Protein AF-A0A349GVT9-F1 (afdb_monomer)

Radius of gyration: 24.72 Å; Cα contacts (8 Å, |Δi|>4): 255; chains: 1; bounding box: 56×44×66 Å

Nearest PDB structures (foldseek):
  7m4z-assembly1_n  TM=7.103E-01  e=3.532E+00  Acinetobacter baumannii AB0057
  2n2t-assembly1_A  TM=3.430E-01  e=1.143E+00  synthetic construct

Structure (mmCIF, N/CA/C/O backbone):
data_AF-A0A349GVT9-F1
#
_entry.id   AF-A0A349GVT9-F1
#
loop_
_atom_site.group_PDB
_atom_site.id
_atom_site.type_symbol
_atom_site.label_atom_id
_atom_site.label_alt_id
_atom_site.label_comp_id
_atom_site.label_asym_id
_atom_site.label_entity_id
_atom_site.label_seq_id
_atom_site.pdbx_PDB_ins_code
_atom_site.Cartn_x
_atom_site.Cartn_y
_atom_site.Cartn_z
_atom_site.occupancy
_atom_site.B_iso_or_equiv
_atom_site.auth_seq_id
_atom_site.auth_comp_id
_atom_site.auth_asym_id
_atom_site.auth_atom_id
_atom_site.pdbx_PDB_model_num
ATOM 1 N N . ASN A 1 1 ? 2.615 8.503 -30.914 1.00 74.38 1 ASN A N 1
ATOM 2 C CA . ASN A 1 1 ? 3.270 7.694 -29.867 1.00 74.38 1 ASN A CA 1
ATOM 3 C C . ASN A 1 1 ? 4.252 6.772 -30.576 1.00 74.38 1 ASN A C 1
ATOM 5 O O . ASN A 1 1 ? 3.799 5.921 -31.331 1.00 74.38 1 ASN A O 1
ATOM 9 N N . TYR A 1 2 ? 5.558 7.010 -30.429 1.00 73.06 2 TYR A N 1
ATOM 10 C CA . TYR A 1 2 ? 6.595 6.269 -31.157 1.00 73.06 2 TYR A CA 1
ATOM 11 C C . TYR A 1 2 ? 6.657 4.795 -30.743 1.00 73.06 2 TYR A C 1
ATOM 13 O O . TYR A 1 2 ? 6.869 3.948 -31.604 1.00 73.06 2 TYR A O 1
ATOM 21 N N . GLN A 1 3 ? 6.344 4.474 -29.483 1.00 77.88 3 GLN A N 1
ATOM 22 C CA . GLN A 1 3 ? 6.301 3.092 -29.005 1.00 77.88 3 GLN A CA 1
ATOM 23 C C . GLN A 1 3 ? 5.247 2.259 -29.747 1.00 77.88 3 GLN A C 1
ATOM 25 O O . GLN A 1 3 ? 5.540 1.155 -30.175 1.00 77.88 3 GLN A O 1
ATOM 30 N N . TYR A 1 4 ? 4.063 2.817 -30.024 1.00 80.81 4 TYR A N 1
ATOM 31 C CA . TYR A 1 4 ? 3.039 2.113 -30.815 1.00 80.81 4 TYR A CA 1
ATOM 32 C C . TYR A 1 4 ? 3.497 1.821 -32.249 1.00 80.81 4 TYR A C 1
ATOM 34 O O . TYR A 1 4 ? 3.130 0.800 -32.820 1.00 80.81 4 TYR A O 1
ATOM 42 N N . ILE A 1 5 ? 4.280 2.719 -32.851 1.00 80.69 5 ILE A N 1
ATOM 43 C CA . ILE A 1 5 ? 4.820 2.503 -34.199 1.00 80.69 5 ILE A CA 1
ATOM 44 C C . ILE A 1 5 ? 5.874 1.392 -34.155 1.00 80.69 5 ILE A C 1
ATOM 46 O O . ILE A 1 5 ? 5.906 0.540 -35.041 1.00 80.69 5 ILE A O 1
ATOM 50 N N . VAL A 1 6 ? 6.704 1.371 -33.110 1.00 83.44 6 VAL A N 1
ATOM 51 C CA . VAL A 1 6 ? 7.676 0.297 -32.888 1.00 83.44 6 VAL A CA 1
ATOM 52 C C . VAL A 1 6 ? 6.966 -1.044 -32.706 1.00 83.44 6 VAL A C 1
ATOM 54 O O . VAL A 1 6 ? 7.189 -1.941 -33.515 1.00 83.44 6 VAL A O 1
ATOM 57 N N . ASP A 1 7 ? 6.046 -1.140 -31.747 1.00 82.25 7 ASP A N 1
ATOM 58 C CA . ASP A 1 7 ? 5.408 -2.398 -31.344 1.00 82.25 7 ASP A CA 1
ATOM 59 C C . ASP A 1 7 ? 4.510 -2.998 -32.441 1.00 82.25 7 ASP A C 1
ATOM 61 O O . ASP A 1 7 ? 4.499 -4.208 -32.653 1.00 82.25 7 ASP A O 1
ATOM 65 N N . TYR A 1 8 ? 3.737 -2.170 -33.156 1.00 84.06 8 TYR A N 1
ATOM 66 C CA . TYR A 1 8 ? 2.707 -2.666 -34.084 1.00 84.06 8 TYR A CA 1
ATOM 67 C C . TYR A 1 8 ? 3.093 -2.599 -35.561 1.00 84.06 8 TYR A C 1
ATOM 69 O O . TYR A 1 8 ? 2.381 -3.162 -36.394 1.00 84.06 8 TYR A O 1
ATOM 77 N N . LEU A 1 9 ? 4.185 -1.915 -35.913 1.00 82.81 9 LEU A N 1
ATOM 78 C CA . LEU A 1 9 ? 4.578 -1.735 -37.312 1.00 82.81 9 LEU A CA 1
ATOM 79 C C . LEU A 1 9 ? 6.031 -2.131 -37.566 1.00 82.81 9 LEU A C 1
ATOM 81 O O . LEU A 1 9 ? 6.280 -2.941 -38.456 1.00 82.81 9 LEU A O 1
ATOM 85 N N . ILE A 1 10 ? 6.985 -1.611 -36.792 1.00 84.19 10 ILE A N 1
ATOM 86 C CA . ILE A 1 10 ? 8.413 -1.831 -37.068 1.00 84.19 10 ILE A CA 1
ATOM 87 C C . ILE A 1 10 ? 8.875 -3.216 -36.597 1.00 84.19 10 ILE A C 1
ATOM 89 O O . ILE A 1 10 ? 9.522 -3.923 -37.369 1.00 84.19 10 ILE A O 1
ATOM 93 N N . GLU A 1 11 ? 8.523 -3.638 -35.380 1.00 84.12 11 GLU A N 1
ATOM 94 C CA . GLU A 1 11 ? 8.876 -4.966 -34.852 1.00 84.12 11 GLU A CA 1
ATOM 95 C C . GLU A 1 11 ? 8.245 -6.107 -35.677 1.00 84.12 11 GLU A C 1
ATOM 97 O O . GLU A 1 11 ? 8.983 -7.004 -36.103 1.00 84.12 11 GLU A O 1
ATOM 102 N N . PRO A 1 12 ? 6.944 -6.061 -36.040 1.00 86.19 12 PRO A N 1
ATOM 103 C CA . PRO A 1 12 ? 6.354 -7.060 -36.930 1.00 86.19 12 PRO A CA 1
ATOM 104 C C . PRO A 1 12 ? 6.990 -7.065 -38.324 1.00 86.19 12 PRO A C 1
ATOM 106 O O . PRO A 1 12 ? 7.230 -8.132 -38.891 1.00 86.19 12 PRO A O 1
ATOM 109 N N . ALA A 1 13 ? 7.316 -5.891 -38.881 1.00 83.75 13 ALA A N 1
ATOM 110 C CA . ALA A 1 13 ? 8.000 -5.807 -40.169 1.00 83.75 13 ALA A CA 1
ATOM 111 C C . ALA A 1 13 ? 9.401 -6.436 -40.109 1.00 83.75 13 ALA A C 1
ATOM 113 O O . ALA A 1 13 ? 9.779 -7.175 -41.016 1.00 83.75 13 ALA A O 1
ATOM 114 N N . LEU A 1 14 ? 10.156 -6.210 -39.031 1.00 83.56 14 LEU A N 1
ATOM 115 C CA . LEU A 1 14 ? 11.456 -6.847 -38.818 1.00 83.56 14 LEU A CA 1
ATOM 116 C C . LEU A 1 14 ? 11.346 -8.365 -38.653 1.00 83.56 14 LEU A C 1
ATOM 118 O O . LEU A 1 14 ? 12.230 -9.080 -39.120 1.00 83.56 14 LEU A O 1
ATOM 122 N N . ALA A 1 15 ? 10.286 -8.882 -38.033 1.00 83.50 15 ALA A N 1
ATOM 123 C CA . ALA A 1 15 ? 10.079 -10.326 -37.906 1.00 83.50 15 ALA A CA 1
ATOM 124 C C . ALA A 1 15 ? 9.818 -11.009 -39.264 1.00 83.50 15 ALA A C 1
ATOM 126 O O . ALA A 1 15 ? 10.239 -12.144 -39.476 1.00 83.50 15 ALA A O 1
ATOM 127 N N . LEU A 1 16 ? 9.162 -10.307 -40.194 1.00 85.81 16 LEU A N 1
ATOM 128 C CA . LEU A 1 16 ? 8.801 -10.824 -41.520 1.00 85.81 16 LEU A CA 1
ATOM 129 C C . LEU A 1 16 ? 9.911 -10.661 -42.573 1.00 85.81 16 LEU A C 1
ATOM 131 O O . LEU A 1 16 ? 9.881 -11.329 -43.608 1.00 85.81 16 LEU A O 1
ATOM 135 N N . LEU A 1 17 ? 10.875 -9.764 -42.348 1.00 82.75 17 LEU A N 1
ATOM 136 C CA . LEU A 1 17 ? 11.922 -9.452 -43.321 1.00 82.75 17 LEU A CA 1
ATOM 137 C C . LEU A 1 17 ? 13.137 -10.394 -43.199 1.00 82.75 17 LEU A C 1
ATOM 139 O O . LEU A 1 17 ? 13.747 -10.470 -42.124 1.00 82.75 17 LEU A O 1
ATOM 143 N N . PRO A 1 18 ? 13.570 -11.039 -44.304 1.00 77.44 18 PRO A N 1
ATOM 144 C CA . PRO A 1 18 ? 14.833 -11.769 -44.333 1.00 77.44 18 PRO A CA 1
ATOM 145 C C . PRO A 1 18 ? 16.025 -10.809 -44.204 1.00 77.44 18 PRO A C 1
ATOM 147 O O . PRO A 1 18 ? 15.908 -9.602 -44.435 1.00 77.44 18 PRO A O 1
ATOM 150 N N . SER A 1 19 ? 17.188 -11.349 -43.840 1.00 76.19 19 SER A N 1
ATOM 151 C CA . SER A 1 19 ? 18.435 -10.589 -43.701 1.00 76.19 19 SER A CA 1
ATOM 152 C C . SER A 1 19 ? 18.790 -9.850 -44.999 1.00 76.19 19 SER A C 1
ATOM 154 O O . SER A 1 19 ? 18.877 -10.466 -46.061 1.00 76.19 19 SER A O 1
ATOM 156 N N . GLY A 1 20 ? 18.994 -8.533 -44.918 1.00 81.44 20 GLY A N 1
ATOM 157 C CA . GLY A 1 20 ? 19.362 -7.677 -46.048 1.00 81.44 20 GLY A CA 1
ATOM 158 C C . GLY A 1 20 ? 19.132 -6.190 -45.761 1.00 81.44 20 GLY A C 1
ATOM 159 O O . GLY A 1 20 ? 18.561 -5.836 -44.730 1.00 81.44 20 GLY A O 1
ATOM 160 N N . ASN A 1 21 ? 19.483 -5.320 -46.717 1.00 82.12 21 ASN A N 1
ATOM 161 C CA . ASN A 1 21 ? 19.528 -3.857 -46.533 1.00 82.12 21 ASN A CA 1
ATOM 162 C C . ASN A 1 21 ? 18.271 -3.224 -45.904 1.00 82.12 21 ASN A C 1
ATOM 164 O O . ASN A 1 21 ? 18.369 -2.232 -45.191 1.00 82.12 21 ASN A O 1
ATOM 168 N N . ARG A 1 22 ? 17.073 -3.763 -46.174 1.00 81.19 22 ARG A N 1
ATOM 169 C CA . ARG A 1 22 ? 15.810 -3.231 -45.619 1.00 81.19 22 ARG A CA 1
ATOM 170 C C . ARG A 1 22 ? 15.672 -3.518 -44.122 1.00 81.19 22 ARG A C 1
ATOM 172 O O . ARG A 1 22 ? 15.142 -2.691 -43.389 1.00 81.19 22 ARG A O 1
ATOM 179 N N . ARG A 1 23 ? 16.149 -4.686 -43.683 1.00 82.06 23 ARG A N 1
ATOM 180 C CA . ARG A 1 23 ? 16.181 -5.086 -42.274 1.00 82.06 23 ARG A CA 1
ATOM 181 C C . ARG A 1 23 ? 17.205 -4.252 -41.510 1.00 82.06 23 ARG A C 1
ATOM 183 O O . ARG A 1 23 ? 16.907 -3.797 -40.409 1.00 82.06 23 ARG A O 1
ATOM 190 N N . ASP A 1 24 ? 18.363 -4.014 -42.120 1.00 83.12 24 ASP A N 1
ATOM 191 C CA . ASP A 1 24 ? 19.433 -3.204 -41.533 1.00 83.12 24 ASP A CA 1
ATOM 192 C C . ASP A 1 24 ? 18.976 -1.752 -41.356 1.00 83.12 24 ASP A C 1
ATOM 194 O O . ASP A 1 24 ? 19.068 -1.212 -40.259 1.00 83.12 24 ASP A O 1
ATOM 198 N N . PHE A 1 25 ? 18.339 -1.169 -42.378 1.00 84.62 25 PHE A N 1
ATOM 199 C CA . PHE A 1 25 ? 17.775 0.181 -42.302 1.00 84.62 25 PHE A CA 1
ATOM 200 C C . PHE A 1 25 ? 16.747 0.342 -41.172 1.00 84.62 25 PHE A C 1
ATOM 202 O O . PHE A 1 25 ? 16.804 1.304 -40.410 1.00 84.62 25 PHE A O 1
ATOM 209 N N . LEU A 1 26 ? 15.808 -0.601 -41.037 1.00 81.62 26 LEU A N 1
ATOM 210 C CA . LEU A 1 26 ? 14.810 -0.560 -39.961 1.00 81.62 26 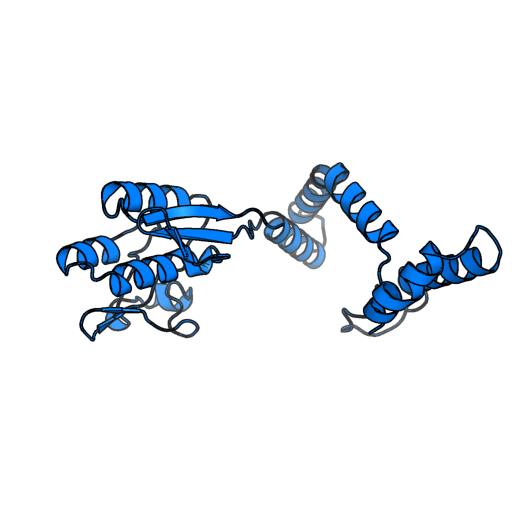LEU A CA 1
ATOM 211 C C . LEU A 1 26 ? 15.442 -0.766 -38.579 1.00 81.62 26 LEU A C 1
ATOM 213 O O . LEU A 1 26 ? 15.000 -0.157 -37.608 1.00 81.62 26 LEU A O 1
ATOM 217 N N . SER A 1 27 ? 16.487 -1.588 -38.492 1.00 79.44 27 SER A N 1
ATOM 218 C CA . SER A 1 27 ? 17.219 -1.828 -37.244 1.00 79.44 27 SER A CA 1
ATOM 219 C C . SER A 1 27 ? 18.021 -0.595 -36.814 1.00 79.44 27 SER A C 1
ATOM 221 O O . SER A 1 27 ? 18.015 -0.237 -35.639 1.00 79.44 27 SER A O 1
ATOM 223 N N . ASP A 1 28 ? 18.661 0.096 -37.757 1.00 79.56 28 ASP A N 1
ATOM 224 C CA . ASP A 1 28 ? 19.374 1.350 -37.496 1.00 79.56 28 ASP A CA 1
ATOM 225 C C . ASP A 1 28 ? 18.412 2.495 -37.160 1.00 79.56 28 ASP A C 1
ATOM 227 O O . ASP A 1 28 ? 18.704 3.314 -36.289 1.00 79.56 28 ASP A O 1
ATOM 231 N N . TYR A 1 29 ? 17.224 2.513 -37.771 1.00 80.12 29 TYR A N 1
ATOM 232 C CA . TYR A 1 29 ? 16.162 3.440 -37.392 1.00 80.12 29 TYR A CA 1
ATOM 233 C C . TYR A 1 29 ? 15.677 3.206 -35.952 1.00 80.12 29 TYR A C 1
ATOM 235 O O . TYR A 1 29 ? 15.531 4.169 -35.201 1.00 80.12 29 TYR A O 1
ATOM 243 N N . LEU A 1 30 ? 15.490 1.949 -35.525 1.00 78.56 3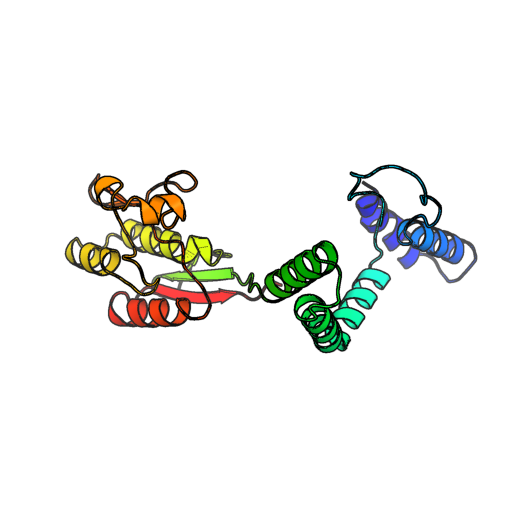0 LEU A N 1
ATOM 244 C CA . LEU A 1 30 ? 15.161 1.6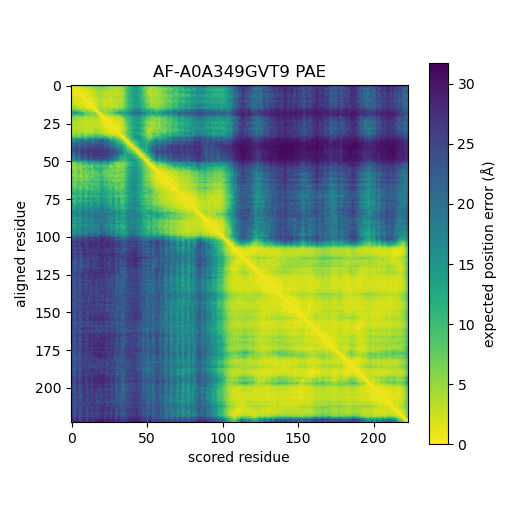35 -34.127 1.00 78.56 30 LEU A CA 1
ATOM 245 C C . LEU A 1 30 ? 16.255 2.094 -33.159 1.00 78.56 30 LEU A C 1
ATOM 247 O O . LEU A 1 30 ? 15.941 2.713 -32.146 1.00 78.56 30 LEU A O 1
ATOM 251 N N . ARG A 1 31 ? 17.530 1.868 -33.498 1.00 74.38 31 ARG A N 1
ATOM 252 C CA . ARG A 1 31 ? 18.663 2.362 -32.698 1.00 74.38 31 ARG A CA 1
ATOM 253 C C . ARG A 1 31 ? 18.664 3.884 -32.581 1.00 74.38 31 ARG A C 1
ATOM 255 O O . ARG A 1 31 ? 18.951 4.424 -31.522 1.00 74.38 31 ARG A O 1
ATOM 262 N N . ALA A 1 32 ? 18.325 4.597 -33.651 1.00 75.94 32 ALA A N 1
ATOM 263 C CA . ALA A 1 32 ? 18.237 6.055 -33.615 1.00 75.94 32 ALA A CA 1
ATOM 264 C C . ALA A 1 32 ? 17.090 6.568 -32.721 1.00 75.94 32 ALA A C 1
ATOM 266 O O . ALA A 1 32 ? 17.165 7.691 -32.231 1.00 75.94 32 ALA A O 1
ATOM 267 N N . LEU A 1 33 ? 16.042 5.764 -32.498 1.00 71.31 33 LEU A N 1
ATOM 268 C CA . LEU A 1 33 ? 14.944 6.086 -31.579 1.00 71.31 33 LEU A CA 1
ATOM 269 C C . LEU A 1 33 ? 15.267 5.757 -30.113 1.00 71.31 33 LEU A C 1
ATOM 271 O O . LEU A 1 33 ? 14.697 6.385 -29.214 1.00 71.31 33 LEU A O 1
ATOM 275 N N . SER A 1 34 ? 16.144 4.778 -29.878 1.00 65.06 34 SER A N 1
ATOM 276 C CA . SER A 1 34 ? 16.524 4.316 -28.541 1.00 65.06 34 SER A CA 1
ATOM 277 C C . SER A 1 34 ? 17.728 5.056 -27.955 1.00 65.06 34 SER A C 1
ATOM 279 O O . SER A 1 34 ? 17.859 5.157 -26.734 1.00 65.06 34 SER A O 1
ATOM 281 N N . VAL A 1 35 ? 18.599 5.598 -28.809 1.00 62.94 35 VAL A N 1
ATOM 282 C CA . VAL A 1 35 ? 19.745 6.408 -28.394 1.00 62.94 35 VAL A CA 1
ATOM 283 C C . VAL A 1 35 ? 19.262 7.814 -28.012 1.00 62.94 35 VAL A C 1
ATOM 285 O O . VAL A 1 35 ? 18.608 8.473 -28.824 1.00 62.94 35 VAL A O 1
ATOM 288 N N . PRO A 1 36 ? 19.608 8.321 -26.812 1.00 55.69 36 PRO A N 1
ATOM 289 C CA . PRO A 1 36 ? 19.375 9.718 -26.471 1.00 55.69 36 PRO A CA 1
ATOM 290 C C . PRO A 1 36 ? 20.033 10.595 -27.523 1.00 55.69 36 PRO A C 1
ATOM 292 O O . PRO A 1 36 ? 21.190 10.352 -27.870 1.00 55.69 36 PRO A O 1
ATOM 295 N N . SER A 1 37 ? 19.350 11.623 -28.033 1.00 49.66 37 SER A N 1
ATOM 296 C CA . SER A 1 37 ? 20.005 12.567 -28.933 1.00 49.66 37 SER A CA 1
ATOM 297 C C . SER A 1 37 ? 21.162 13.225 -28.179 1.00 49.66 37 SER A C 1
ATOM 299 O O . SER A 1 37 ? 20.971 14.180 -27.429 1.00 49.66 37 SER A O 1
ATOM 301 N N . VAL A 1 38 ? 22.385 12.735 -28.395 1.00 42.69 38 VAL A N 1
ATOM 302 C CA . VAL A 1 38 ? 23.631 13.272 -27.817 1.00 42.69 38 VAL A CA 1
ATOM 303 C C . VAL A 1 38 ? 23.845 14.745 -28.234 1.00 42.69 38 VAL A C 1
ATOM 305 O O . VAL A 1 38 ? 24.715 15.434 -27.718 1.00 42.69 38 VAL A O 1
ATOM 308 N N . ILE A 1 39 ? 23.007 15.251 -29.145 1.00 41.84 39 ILE A N 1
ATOM 309 C CA . ILE A 1 39 ? 23.035 16.585 -29.745 1.00 41.84 39 ILE A CA 1
ATOM 310 C C . ILE A 1 39 ? 22.322 17.651 -28.882 1.00 41.84 39 ILE A C 1
ATOM 312 O O . ILE A 1 39 ? 22.527 18.837 -29.109 1.00 41.84 39 ILE A O 1
ATOM 316 N N . ALA A 1 40 ? 21.561 17.294 -27.841 1.00 40.62 40 ALA A N 1
ATOM 317 C CA . ALA A 1 40 ? 20.914 18.285 -26.966 1.00 40.62 40 ALA A CA 1
ATOM 318 C C . ALA A 1 40 ? 21.785 18.694 -25.757 1.00 40.62 40 ALA A C 1
ATOM 320 O O . ALA A 1 40 ? 21.300 18.822 -24.635 1.00 40.62 40 ALA A O 1
ATOM 321 N N . GLN A 1 41 ? 23.086 18.916 -25.962 1.00 41.94 41 GLN A N 1
ATOM 322 C CA . GLN A 1 41 ? 23.890 19.693 -25.015 1.00 41.94 41 GLN A CA 1
ATOM 323 C C . GLN A 1 41 ? 23.701 21.188 -25.294 1.00 41.94 41 GLN A C 1
ATOM 325 O O . GLN A 1 41 ? 24.571 21.808 -25.888 1.00 41.94 41 GLN A O 1
ATOM 330 N N . SER A 1 42 ? 22.577 21.769 -24.873 1.00 41.97 42 SER A N 1
ATOM 331 C CA . SER A 1 42 ? 22.508 23.194 -24.509 1.00 41.97 42 SER A CA 1
ATOM 332 C C . SER A 1 42 ? 21.090 23.570 -24.087 1.00 41.97 42 SER A C 1
ATOM 334 O O . SER A 1 42 ? 20.169 23.565 -24.897 1.00 41.97 42 SER A O 1
ATOM 336 N N . GLU A 1 43 ? 20.966 23.974 -22.825 1.00 40.91 43 GLU A N 1
ATOM 337 C CA . GLU A 1 43 ? 19.983 24.962 -22.376 1.00 40.91 43 GLU A CA 1
ATOM 338 C C . GLU A 1 43 ? 18.501 24.569 -22.461 1.00 40.91 43 GLU A C 1
ATOM 340 O O . GLU A 1 43 ? 17.737 25.117 -23.250 1.00 40.91 43 GLU A O 1
ATOM 345 N N . LYS A 1 44 ? 18.062 23.701 -21.542 1.00 38.16 44 LYS A N 1
ATOM 346 C CA . LYS A 1 44 ? 16.837 23.924 -20.749 1.00 38.16 44 LYS A CA 1
ATOM 347 C C . LYS A 1 44 ? 16.742 22.901 -19.618 1.00 38.16 44 LYS A C 1
ATOM 349 O O . LYS A 1 44 ? 16.580 21.706 -19.846 1.00 38.16 44 LYS A O 1
ATOM 354 N N . LYS A 1 45 ? 16.839 23.395 -18.378 1.00 42.97 45 LYS A N 1
ATOM 355 C CA . LYS A 1 45 ? 16.263 22.719 -17.208 1.00 42.97 45 LYS A CA 1
ATOM 356 C C . LYS A 1 45 ? 14.766 22.546 -17.497 1.00 42.97 45 LYS A C 1
ATOM 358 O O . LYS A 1 45 ? 14.151 23.492 -17.972 1.00 42.97 45 LYS A O 1
ATOM 363 N N . ASP A 1 46 ? 14.225 21.366 -17.219 1.00 42.47 46 ASP A N 1
ATOM 364 C CA . ASP A 1 46 ? 12.805 20.988 -17.353 1.00 42.47 46 ASP A CA 1
ATOM 365 C C . ASP A 1 46 ? 12.349 20.356 -18.675 1.00 42.47 46 ASP A C 1
ATOM 367 O O . ASP A 1 46 ? 11.312 20.727 -19.207 1.00 42.47 46 ASP A O 1
ATOM 371 N N . ASN A 1 47 ? 13.021 19.298 -19.138 1.00 41.66 47 ASN A N 1
ATOM 372 C CA . ASN A 1 47 ? 12.362 18.282 -19.967 1.00 41.66 47 ASN A CA 1
ATOM 373 C C . ASN A 1 47 ? 12.857 16.873 -19.606 1.00 41.66 47 ASN A C 1
ATOM 375 O O . ASN A 1 47 ? 13.829 16.361 -20.149 1.00 41.66 47 ASN A O 1
ATOM 379 N N . LYS A 1 48 ? 12.129 16.188 -18.716 1.00 44.81 48 LYS A N 1
ATOM 380 C CA . LYS A 1 48 ? 12.293 14.746 -18.423 1.00 44.81 48 LYS A CA 1
ATOM 381 C C . LYS A 1 48 ? 11.911 13.824 -19.605 1.00 44.81 48 LYS A C 1
ATOM 383 O O . LYS A 1 48 ? 11.768 12.622 -19.407 1.00 44.81 48 LYS A O 1
ATOM 388 N N . GLY A 1 49 ? 11.698 14.377 -20.800 1.00 45.22 49 GLY A N 1
ATOM 389 C CA . GLY A 1 49 ? 11.154 13.676 -21.966 1.00 45.22 49 GLY A CA 1
ATOM 390 C C . GLY A 1 49 ? 12.132 13.432 -23.116 1.00 45.22 49 GLY A C 1
ATOM 391 O O . GLY A 1 49 ? 11.790 12.665 -24.005 1.00 45.22 49 GLY A O 1
ATOM 392 N N . ASP A 1 50 ? 13.332 14.019 -23.106 1.00 48.50 50 ASP A N 1
ATOM 393 C CA . ASP A 1 50 ? 14.191 14.051 -24.309 1.00 48.50 50 ASP A CA 1
ATOM 394 C C . ASP A 1 50 ? 15.199 12.889 -24.417 1.00 48.50 50 ASP A C 1
ATOM 396 O O . ASP A 1 50 ? 16.099 12.918 -25.253 1.00 48.50 50 ASP A O 1
ATOM 400 N N . VAL A 1 51 ? 15.089 11.854 -23.577 1.00 57.59 51 VAL A N 1
ATOM 401 C CA . VAL A 1 51 ? 16.182 10.876 -23.429 1.00 57.59 51 VAL A CA 1
ATOM 402 C C . VAL A 1 51 ? 15.963 9.579 -24.216 1.00 57.59 51 VAL A C 1
ATOM 404 O O . VAL A 1 51 ? 16.949 9.003 -24.651 1.00 57.59 51 VAL A O 1
ATOM 407 N N . ILE A 1 52 ? 14.733 9.115 -24.469 1.00 59.34 52 ILE A N 1
ATOM 408 C CA . ILE A 1 52 ? 14.473 7.898 -25.272 1.00 59.34 52 ILE A CA 1
ATOM 409 C C . ILE A 1 52 ? 13.089 8.005 -25.932 1.00 59.34 52 ILE A C 1
ATOM 411 O O . ILE A 1 52 ? 12.094 8.186 -25.231 1.00 59.34 52 ILE A O 1
ATOM 415 N N . MET A 1 53 ? 13.005 7.872 -27.262 1.00 65.12 53 MET A N 1
ATOM 416 C CA . MET A 1 53 ? 11.750 8.060 -28.014 1.00 65.12 53 MET A CA 1
ATOM 417 C C . MET A 1 53 ? 10.920 6.773 -28.110 1.00 65.12 53 MET A C 1
ATOM 419 O O . MET A 1 53 ? 9.689 6.824 -28.050 1.00 65.12 53 MET A O 1
ATOM 423 N N . ALA A 1 54 ? 11.583 5.625 -28.248 1.00 66.31 54 ALA A N 1
ATOM 424 C CA . ALA A 1 54 ? 10.991 4.292 -28.156 1.00 66.31 54 ALA A CA 1
ATOM 425 C C . ALA A 1 54 ? 12.082 3.257 -27.842 1.00 66.31 54 ALA A C 1
ATOM 427 O O . ALA A 1 54 ? 13.238 3.455 -28.210 1.00 66.31 54 ALA A O 1
ATOM 428 N N . VAL A 1 55 ? 11.718 2.155 -27.183 1.00 70.94 55 VAL A N 1
ATOM 429 C CA . VAL A 1 55 ? 12.643 1.055 -26.854 1.00 70.94 55 VAL A CA 1
ATOM 430 C C . VAL A 1 55 ? 12.165 -0.213 -27.542 1.00 70.94 55 VAL A C 1
ATOM 432 O O . VAL A 1 55 ? 10.997 -0.583 -27.398 1.00 70.94 55 VAL A O 1
ATOM 435 N N . SER A 1 56 ? 13.061 -0.891 -28.256 1.00 74.44 56 SER A N 1
ATOM 436 C CA . SER A 1 56 ? 12.762 -2.175 -28.904 1.00 74.44 56 SER A CA 1
ATOM 437 C C . SER A 1 56 ? 12.714 -3.343 -27.911 1.00 74.44 56 SER A C 1
ATOM 439 O O . SER A 1 56 ? 13.304 -3.286 -26.832 1.00 74.44 56 SER A O 1
ATOM 441 N N . GLU A 1 57 ? 12.067 -4.450 -28.274 1.00 73.31 57 GLU A N 1
ATOM 442 C CA . GLU A 1 57 ? 12.015 -5.680 -27.472 1.00 73.31 57 GLU A CA 1
ATOM 443 C C . GLU A 1 57 ? 13.407 -6.212 -27.120 1.00 73.31 57 GLU A C 1
ATOM 445 O O . GLU A 1 57 ? 13.672 -6.597 -25.978 1.00 73.31 57 GLU A O 1
ATOM 450 N N . HIS A 1 58 ? 14.326 -6.175 -28.084 1.00 71.00 58 HIS A N 1
ATOM 451 C CA . HIS A 1 58 ? 15.706 -6.591 -27.874 1.00 71.00 58 HIS A CA 1
ATOM 452 C C . HIS A 1 58 ? 16.405 -5.738 -26.807 1.00 71.00 58 HIS A C 1
ATOM 454 O O . HIS A 1 58 ? 17.057 -6.276 -25.912 1.00 71.00 58 HIS A O 1
ATOM 460 N N . GLU A 1 59 ? 16.233 -4.417 -26.862 1.00 69.06 59 GLU A N 1
ATOM 461 C CA . GLU A 1 59 ? 16.812 -3.493 -25.885 1.00 69.06 59 GLU A CA 1
ATOM 462 C C . GLU A 1 59 ? 16.155 -3.624 -24.514 1.00 69.06 59 GLU A C 1
ATOM 464 O O . GLU A 1 59 ? 16.865 -3.613 -23.512 1.00 69.06 59 GLU A O 1
ATOM 469 N N . ARG A 1 60 ? 14.831 -3.828 -24.447 1.00 75.19 60 ARG A N 1
ATOM 470 C CA . ARG A 1 60 ? 14.133 -4.129 -23.186 1.00 75.19 60 ARG A CA 1
ATOM 471 C C . ARG A 1 60 ? 14.740 -5.363 -22.523 1.00 75.19 60 ARG A C 1
ATOM 473 O O . ARG A 1 60 ? 15.093 -5.317 -21.349 1.00 75.19 60 ARG A O 1
ATOM 480 N N . ASN A 1 61 ? 14.926 -6.441 -23.282 1.00 75.75 61 ASN A N 1
ATOM 481 C CA . ASN A 1 61 ? 15.513 -7.679 -22.772 1.00 75.75 61 ASN A CA 1
ATOM 482 C C . ASN A 1 61 ? 16.974 -7.492 -22.335 1.00 75.75 61 ASN A C 1
ATOM 484 O O . ASN A 1 61 ? 17.379 -8.013 -21.295 1.00 75.75 61 ASN A O 1
ATOM 488 N N . LEU A 1 62 ? 17.757 -6.714 -23.086 1.00 78.88 62 LEU A N 1
ATOM 489 C CA . LEU A 1 62 ? 19.148 -6.412 -22.752 1.00 78.88 62 LEU A CA 1
ATOM 490 C C . LEU A 1 62 ? 19.261 -5.564 -21.479 1.00 78.88 62 LEU A C 1
ATOM 492 O O . LEU A 1 62 ? 20.072 -5.880 -20.610 1.00 78.88 62 LEU A O 1
ATOM 496 N N . LEU A 1 63 ? 18.436 -4.524 -21.340 1.00 75.50 63 LEU A N 1
ATOM 497 C CA . LEU A 1 63 ? 18.400 -3.662 -20.158 1.00 75.50 63 LEU A CA 1
ATOM 498 C C . LEU A 1 63 ? 17.947 -4.433 -18.917 1.00 75.50 63 LEU A C 1
ATOM 500 O O . LEU A 1 63 ? 18.574 -4.312 -17.866 1.00 75.50 63 LEU A O 1
ATOM 504 N N . THR A 1 64 ? 16.921 -5.276 -19.047 1.00 76.00 64 THR A N 1
ATOM 505 C CA . THR A 1 64 ? 16.478 -6.166 -17.967 1.00 76.00 64 THR A CA 1
ATOM 506 C C . THR A 1 64 ? 17.591 -7.132 -17.563 1.00 76.00 64 THR A C 1
ATOM 508 O O . THR A 1 64 ? 17.902 -7.251 -16.380 1.00 76.0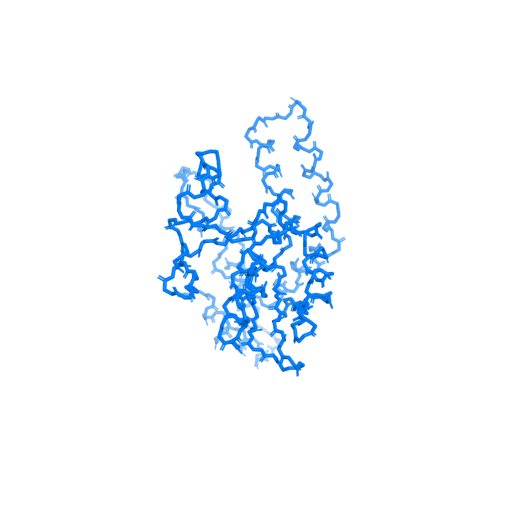0 64 THR A O 1
ATOM 511 N N . GLY A 1 65 ? 18.263 -7.770 -18.528 1.00 76.62 65 GLY A N 1
ATOM 512 C CA . GLY A 1 65 ? 19.384 -8.672 -18.250 1.00 76.62 65 GLY A CA 1
ATOM 513 C C . GLY A 1 65 ? 20.579 -7.972 -17.593 1.00 76.62 65 GLY A C 1
ATOM 514 O O . GLY A 1 65 ? 21.191 -8.516 -16.671 1.00 76.62 65 GLY A O 1
ATOM 515 N N . PHE A 1 66 ? 20.894 -6.748 -18.027 1.00 80.62 66 PHE A N 1
ATOM 516 C CA . PHE A 1 66 ? 21.927 -5.918 -17.412 1.00 80.62 66 PHE A CA 1
ATOM 517 C C . PHE A 1 66 ? 21.565 -5.561 -15.968 1.00 80.62 66 PHE A C 1
ATOM 519 O O . PHE A 1 66 ? 22.391 -5.727 -15.068 1.00 80.62 66 PHE A O 1
ATOM 526 N N . TRP A 1 67 ? 20.328 -5.118 -15.738 1.00 78.81 67 TRP A N 1
ATOM 527 C CA . TRP A 1 67 ? 19.837 -4.772 -14.412 1.00 78.81 67 TRP A CA 1
ATOM 528 C C . TRP A 1 67 ? 19.911 -5.964 -13.462 1.00 78.81 67 TRP A C 1
ATOM 530 O O . TRP A 1 67 ? 20.566 -5.862 -12.432 1.00 78.81 67 TRP A O 1
ATOM 540 N N . GLU A 1 68 ? 19.337 -7.113 -13.816 1.00 77.56 68 GLU A N 1
ATOM 541 C CA . GLU A 1 68 ? 19.329 -8.294 -12.941 1.00 77.56 68 GLU A CA 1
ATOM 542 C C . GLU A 1 68 ? 20.744 -8.744 -12.550 1.00 77.56 68 GLU A C 1
ATOM 544 O O . GLU A 1 68 ? 21.014 -9.053 -11.387 1.00 77.56 68 GLU A O 1
ATOM 549 N N . LYS A 1 69 ? 21.689 -8.709 -13.497 1.00 83.00 69 LYS A N 1
ATOM 550 C CA . LYS A 1 69 ? 23.075 -9.122 -13.250 1.00 83.00 69 LYS A CA 1
ATOM 551 C C . LYS A 1 69 ? 23.871 -8.116 -12.415 1.00 83.00 69 LYS A C 1
ATOM 553 O O . LYS A 1 69 ? 24.725 -8.520 -11.626 1.00 83.00 69 LYS A O 1
ATOM 558 N N . HIS A 1 70 ? 23.635 -6.817 -12.599 1.00 83.12 70 HIS A N 1
ATOM 559 C CA . HIS A 1 70 ? 24.477 -5.756 -12.031 1.00 83.12 70 HIS A CA 1
ATOM 560 C C . HIS A 1 70 ? 23.804 -4.936 -10.924 1.00 83.12 70 HIS A C 1
ATOM 562 O O . HIS A 1 70 ? 24.464 -4.103 -10.300 1.00 83.12 70 HIS A O 1
ATOM 568 N N . LYS A 1 71 ? 22.533 -5.202 -10.611 1.00 78.69 71 LYS A N 1
ATOM 569 C CA . LYS A 1 71 ? 21.755 -4.521 -9.568 1.00 78.69 71 LYS A CA 1
ATOM 570 C C . LYS A 1 71 ? 22.494 -4.396 -8.229 1.00 78.69 71 LYS A C 1
ATOM 572 O O . LYS A 1 71 ? 22.519 -3.282 -7.706 1.00 78.69 71 LYS A O 1
ATOM 577 N N . PRO A 1 72 ? 23.135 -5.446 -7.671 1.00 77.44 72 PRO A N 1
ATOM 578 C CA . PRO A 1 72 ? 23.843 -5.313 -6.396 1.00 77.44 72 PRO A CA 1
ATOM 579 C C . PRO A 1 72 ? 24.981 -4.288 -6.451 1.00 77.44 72 PRO A C 1
ATOM 581 O O . PRO A 1 72 ? 25.155 -3.508 -5.519 1.00 77.44 72 PRO A O 1
ATOM 584 N N . LEU A 1 73 ? 25.723 -4.254 -7.563 1.00 82.94 73 LEU A N 1
ATOM 585 C CA . LEU A 1 73 ? 26.848 -3.342 -7.754 1.00 82.94 73 LEU A CA 1
ATOM 586 C C . LEU A 1 73 ? 26.375 -1.895 -7.936 1.00 82.94 73 LEU A C 1
ATOM 588 O O . LEU A 1 73 ? 26.940 -0.988 -7.332 1.00 82.94 73 LEU A O 1
ATOM 592 N N . ILE A 1 74 ? 25.316 -1.686 -8.725 1.00 82.94 74 ILE A N 1
ATOM 593 C CA . ILE A 1 74 ? 24.726 -0.359 -8.955 1.00 82.94 74 ILE A CA 1
ATOM 594 C C . ILE A 1 74 ? 24.201 0.221 -7.638 1.00 82.94 74 ILE A C 1
ATOM 596 O O . ILE A 1 74 ? 24.488 1.370 -7.308 1.00 82.94 74 ILE A O 1
ATOM 600 N N . LEU A 1 75 ? 23.480 -0.580 -6.848 1.00 80.00 75 LEU A N 1
ATOM 601 C CA . LEU A 1 75 ? 22.967 -0.147 -5.548 1.00 80.00 75 LEU A CA 1
ATOM 602 C C . LEU A 1 75 ? 24.094 0.139 -4.547 1.00 80.00 75 LEU A C 1
ATOM 604 O O . LEU A 1 75 ? 24.011 1.126 -3.820 1.00 80.00 75 LEU A O 1
ATOM 608 N N . ALA A 1 76 ? 25.157 -0.671 -4.531 1.00 79.38 76 ALA A N 1
ATOM 609 C CA . ALA A 1 76 ? 26.320 -0.431 -3.678 1.00 79.38 76 ALA A CA 1
ATOM 610 C C . ALA A 1 76 ? 27.042 0.879 -4.039 1.00 79.38 76 ALA A C 1
ATOM 612 O O . ALA A 1 76 ? 27.408 1.643 -3.146 1.00 79.38 76 ALA A O 1
ATOM 613 N N . ALA A 1 77 ? 27.198 1.169 -5.334 1.00 85.25 77 ALA A N 1
ATOM 614 C CA . ALA A 1 77 ? 27.790 2.418 -5.803 1.00 85.25 77 ALA A CA 1
ATOM 615 C C . ALA A 1 77 ? 26.942 3.636 -5.403 1.00 85.25 77 ALA A C 1
ATOM 617 O O . ALA A 1 77 ? 27.469 4.597 -4.848 1.00 85.25 77 ALA A O 1
ATOM 618 N N . LEU A 1 78 ? 25.621 3.577 -5.609 1.00 83.75 78 LEU A N 1
ATOM 619 C CA . LEU A 1 78 ? 24.704 4.646 -5.201 1.00 83.75 78 LEU A CA 1
ATOM 620 C C . LEU A 1 78 ? 24.701 4.855 -3.682 1.00 83.75 78 LEU A C 1
ATOM 622 O O . LEU A 1 78 ? 24.682 5.992 -3.217 1.00 83.75 78 LEU A O 1
ATOM 626 N N . TYR A 1 79 ? 24.779 3.775 -2.901 1.00 80.75 79 TYR A N 1
ATOM 627 C CA . TYR A 1 79 ? 24.876 3.862 -1.446 1.00 80.75 79 TYR A CA 1
ATOM 628 C C . TYR A 1 79 ? 26.171 4.555 -0.998 1.00 80.75 79 TYR A C 1
ATOM 630 O O . TYR A 1 79 ? 26.124 5.454 -0.156 1.00 80.75 79 TYR A O 1
ATOM 638 N N . ALA A 1 80 ? 27.310 4.192 -1.596 1.00 84.88 80 ALA A N 1
ATOM 639 C CA . ALA A 1 80 ? 28.593 4.832 -1.320 1.00 84.88 80 ALA A CA 1
ATOM 640 C C . ALA A 1 80 ? 28.558 6.333 -1.645 1.00 84.88 80 ALA A C 1
ATOM 642 O O . ALA A 1 80 ? 28.975 7.136 -0.817 1.00 84.88 80 ALA A O 1
ATOM 643 N N . ILE A 1 81 ? 27.977 6.711 -2.790 1.00 85.62 81 ILE A N 1
ATOM 644 C CA . ILE A 1 81 ? 27.795 8.117 -3.180 1.00 85.62 81 ILE A CA 1
ATOM 645 C C . ILE A 1 81 ? 26.913 8.852 -2.168 1.00 85.62 81 ILE A C 1
ATOM 647 O O . ILE A 1 81 ? 27.290 9.919 -1.702 1.00 85.62 81 ILE A O 1
ATOM 651 N N . SER A 1 82 ? 25.772 8.272 -1.777 1.00 84.19 82 SER A N 1
ATOM 652 C CA . SER A 1 82 ? 24.848 8.905 -0.821 1.00 84.19 82 SER A CA 1
ATOM 653 C C . SER A 1 82 ? 25.456 9.123 0.572 1.00 84.19 82 SER A C 1
ATOM 655 O O . SER A 1 82 ? 25.066 10.050 1.279 1.00 84.19 82 SER A O 1
ATOM 657 N N . SER A 1 83 ? 26.424 8.286 0.959 1.00 81.44 83 SER A N 1
ATOM 658 C CA . SER A 1 83 ? 27.030 8.291 2.295 1.00 81.44 83 SER A CA 1
ATOM 659 C C . SER A 1 83 ? 28.358 9.054 2.370 1.00 81.44 83 SER A C 1
ATOM 661 O O . SER A 1 83 ? 28.853 9.277 3.474 1.00 81.44 83 SER A O 1
ATOM 663 N N . ASP A 1 84 ? 28.957 9.432 1.237 1.00 83.62 84 ASP A N 1
ATOM 664 C CA . ASP A 1 84 ? 30.263 10.099 1.191 1.00 83.62 84 ASP A CA 1
ATOM 665 C C . ASP A 1 84 ? 30.117 11.617 1.416 1.00 83.62 84 ASP A C 1
ATOM 667 O O . ASP A 1 84 ? 29.613 12.320 0.539 1.00 83.62 84 ASP A O 1
ATOM 671 N N . PRO A 1 85 ? 30.583 12.165 2.556 1.00 81.69 85 PRO A N 1
ATOM 672 C CA . PRO A 1 85 ? 30.443 13.587 2.869 1.00 81.69 85 PRO A CA 1
ATOM 673 C C . PRO A 1 85 ? 31.215 14.512 1.916 1.00 81.69 85 PRO A C 1
ATOM 675 O O . PRO A 1 85 ? 30.983 15.718 1.945 1.00 81.69 85 PRO A O 1
ATOM 678 N N . ASN A 1 86 ? 32.112 13.973 1.082 1.00 86.69 86 ASN A N 1
ATOM 679 C CA . ASN A 1 86 ? 32.867 14.743 0.094 1.00 86.69 86 ASN A CA 1
ATOM 680 C C . ASN A 1 86 ? 32.120 14.923 -1.238 1.00 86.69 86 ASN A C 1
ATOM 682 O O . ASN A 1 86 ? 32.595 15.663 -2.099 1.00 86.69 86 ASN A O 1
ATOM 686 N N . GLN A 1 87 ? 30.976 14.258 -1.427 1.00 85.00 87 GLN A N 1
ATOM 687 C CA . GLN A 1 87 ? 30.141 14.428 -2.616 1.00 85.00 87 GLN A CA 1
ATOM 688 C C . GLN A 1 87 ? 29.223 15.643 -2.483 1.00 85.00 87 GLN A C 1
ATOM 690 O O . GLN A 1 87 ? 28.784 16.016 -1.387 1.00 85.00 87 GLN A O 1
ATOM 695 N N . ASP A 1 88 ? 28.879 16.227 -3.628 1.00 87.94 88 ASP A N 1
ATOM 696 C CA . ASP A 1 88 ? 27.910 17.313 -3.694 1.00 87.94 88 ASP A CA 1
ATOM 697 C C . ASP A 1 88 ? 26.564 16.916 -3.051 1.00 87.94 88 ASP A C 1
ATOM 699 O O . ASP A 1 88 ? 26.132 15.763 -3.128 1.00 87.94 88 ASP A O 1
ATOM 703 N N . GLN A 1 89 ? 25.915 17.863 -2.367 1.00 80.31 89 GLN A N 1
ATOM 704 C CA . GLN A 1 89 ? 24.674 17.596 -1.634 1.00 80.31 89 GLN A CA 1
ATOM 705 C C . GLN A 1 89 ? 23.527 17.183 -2.570 1.00 80.31 89 GLN A C 1
ATOM 707 O O . GLN A 1 89 ? 22.764 16.289 -2.213 1.00 80.31 89 GLN A O 1
ATOM 712 N N . GLU A 1 90 ? 23.424 17.777 -3.763 1.00 82.56 90 GLU A N 1
ATOM 713 C CA . GLU A 1 90 ? 22.394 17.430 -4.751 1.00 82.56 90 GLU A CA 1
ATOM 714 C C . GLU A 1 90 ? 22.591 15.989 -5.237 1.00 82.56 90 GLU A C 1
ATOM 716 O O . GLU A 1 90 ? 21.651 15.191 -5.248 1.00 82.56 90 GLU A O 1
ATOM 721 N N . LEU A 1 91 ? 23.843 15.616 -5.524 1.00 79.56 91 LEU A N 1
ATOM 722 C CA . LEU A 1 91 ? 24.206 14.259 -5.934 1.00 79.56 91 LEU A CA 1
ATOM 723 C C . LEU A 1 91 ? 23.937 13.223 -4.829 1.00 79.56 91 LEU A C 1
ATOM 725 O O . LEU A 1 91 ? 23.456 12.123 -5.115 1.00 79.56 91 LEU A O 1
ATOM 729 N N . ARG A 1 92 ? 24.212 13.571 -3.565 1.00 80.56 92 ARG A N 1
ATOM 730 C CA . ARG A 1 92 ? 23.905 12.720 -2.405 1.00 80.56 92 ARG A CA 1
ATOM 731 C C . ARG A 1 92 ? 22.411 12.498 -2.234 1.00 80.56 92 ARG A C 1
ATOM 733 O O . ARG A 1 92 ? 21.987 11.354 -2.066 1.00 80.56 92 ARG A O 1
ATOM 740 N N . ASP A 1 93 ? 21.623 13.567 -2.305 1.00 78.50 93 ASP A N 1
ATOM 741 C CA . ASP A 1 93 ? 20.174 13.508 -2.126 1.00 78.50 93 ASP A CA 1
ATOM 742 C C . ASP A 1 93 ? 19.500 12.715 -3.254 1.00 78.50 93 ASP A C 1
ATOM 744 O O . ASP A 1 93 ? 18.552 11.962 -3.013 1.00 78.50 93 ASP A O 1
ATOM 748 N N . ASP A 1 94 ? 19.988 12.837 -4.487 1.00 79.06 94 ASP A N 1
ATOM 749 C CA . ASP A 1 94 ? 19.472 12.070 -5.619 1.00 79.06 94 ASP A CA 1
ATOM 750 C C . ASP A 1 94 ? 19.865 10.591 -5.552 1.00 79.06 94 ASP A C 1
ATOM 752 O O . ASP A 1 94 ? 19.012 9.722 -5.765 1.00 79.06 94 ASP A O 1
ATOM 756 N N . ALA A 1 95 ? 21.103 10.276 -5.163 1.00 80.12 95 ALA A N 1
ATOM 757 C CA . ALA A 1 95 ? 21.518 8.899 -4.917 1.00 80.12 95 ALA A CA 1
ATOM 758 C C . ALA A 1 95 ? 20.694 8.252 -3.786 1.00 80.12 95 ALA A C 1
ATOM 760 O O . ALA A 1 95 ? 20.196 7.135 -3.951 1.00 80.12 95 ALA A O 1
ATOM 761 N N . ASP A 1 96 ? 20.462 8.966 -2.680 1.00 78.25 96 ASP A N 1
ATOM 762 C CA . ASP A 1 96 ? 19.643 8.493 -1.556 1.00 78.25 96 ASP A CA 1
ATOM 763 C C . ASP A 1 96 ? 18.180 8.256 -1.974 1.00 78.25 96 ASP A C 1
ATOM 765 O O . ASP A 1 96 ? 17.590 7.218 -1.658 1.00 78.25 96 ASP A O 1
ATOM 769 N N . LYS A 1 97 ? 17.585 9.145 -2.785 1.00 77.50 97 LYS A N 1
ATOM 770 C CA . LYS A 1 97 ? 16.249 8.913 -3.371 1.00 77.50 97 LYS A CA 1
ATOM 771 C C . LYS A 1 97 ? 16.204 7.632 -4.206 1.00 77.50 97 LYS A C 1
ATOM 773 O O . LYS A 1 97 ? 15.216 6.892 -4.122 1.00 77.50 97 LYS A O 1
ATOM 778 N N . ILE A 1 98 ? 17.233 7.353 -5.008 1.00 75.81 98 ILE A N 1
ATOM 779 C CA . ILE A 1 98 ? 17.289 6.153 -5.856 1.00 75.81 98 ILE A CA 1
ATOM 780 C C . ILE A 1 98 ? 17.450 4.892 -4.996 1.00 75.81 98 ILE A C 1
ATOM 782 O O . ILE A 1 98 ? 16.715 3.925 -5.185 1.00 75.81 98 ILE A O 1
ATOM 786 N N . VAL A 1 99 ? 18.317 4.907 -3.983 1.00 73.38 99 VAL A N 1
ATOM 787 C CA . VAL A 1 99 ? 18.485 3.781 -3.044 1.00 73.38 99 VAL A CA 1
ATOM 788 C C . VAL A 1 99 ? 17.187 3.499 -2.271 1.00 73.38 99 VAL A C 1
ATOM 790 O O . VAL A 1 99 ? 16.748 2.348 -2.158 1.00 73.38 99 VAL A O 1
ATOM 793 N N . ARG A 1 100 ? 16.502 4.547 -1.796 1.00 67.19 100 ARG A N 1
ATOM 794 C CA . ARG A 1 100 ? 15.204 4.435 -1.104 1.00 67.19 100 ARG A CA 1
ATOM 795 C C . ARG A 1 100 ? 14.056 3.997 -2.012 1.00 67.19 100 ARG A C 1
ATOM 797 O O . ARG A 1 100 ? 13.059 3.475 -1.518 1.00 67.19 100 ARG A O 1
ATOM 804 N N . SER A 1 101 ? 14.137 4.245 -3.317 1.00 61.69 101 SER A N 1
ATOM 805 C CA . SER A 1 101 ? 13.107 3.829 -4.280 1.00 61.69 101 SER A CA 1
ATOM 806 C C . SER A 1 101 ? 13.362 2.433 -4.848 1.00 61.69 101 SER A C 1
ATOM 808 O O . SER A 1 101 ? 12.408 1.674 -4.987 1.00 61.69 101 SER A O 1
ATOM 810 N N . GLY A 1 102 ? 14.620 2.041 -5.066 1.00 54.72 102 GLY A N 1
ATOM 811 C CA . GLY A 1 102 ? 15.004 0.689 -5.491 1.00 54.72 102 GLY A CA 1
ATOM 812 C C . GLY A 1 102 ? 14.765 -0.396 -4.433 1.00 54.72 102 GLY A C 1
ATOM 813 O O . GLY A 1 102 ? 14.695 -1.577 -4.767 1.00 54.72 102 GLY A O 1
ATOM 814 N N . SER A 1 103 ? 14.600 0.002 -3.169 1.00 53.34 103 SER A N 1
ATOM 815 C CA . SER A 1 103 ? 14.252 -0.868 -2.036 1.00 53.34 103 SER A CA 1
ATOM 816 C C . SER A 1 103 ? 12.761 -0.854 -1.672 1.00 53.34 103 SER A C 1
ATOM 818 O O . SER A 1 103 ? 12.343 -1.600 -0.786 1.00 53.34 103 SER A O 1
ATOM 820 N N . LYS A 1 104 ? 11.930 -0.032 -2.335 1.00 56.38 104 LYS A N 1
ATOM 821 C CA . LYS A 1 104 ? 10.482 -0.033 -2.088 1.00 56.38 104 LYS A CA 1
ATOM 822 C C . LYS A 1 104 ? 9.859 -1.279 -2.699 1.00 56.38 104 LYS A C 1
ATOM 824 O O . LYS A 1 104 ? 9.790 -1.429 -3.912 1.00 56.38 104 LYS A O 1
ATOM 829 N N . ASP A 1 105 ? 9.361 -2.158 -1.841 1.00 61.28 105 ASP A N 1
ATOM 830 C CA . ASP A 1 105 ? 8.598 -3.317 -2.277 1.00 61.28 105 ASP A CA 1
ATOM 831 C C . ASP A 1 105 ? 7.186 -2.888 -2.731 1.00 61.28 105 ASP A C 1
ATOM 833 O O . ASP A 1 105 ? 6.321 -2.560 -1.912 1.00 61.28 105 ASP A O 1
ATOM 837 N N . PHE A 1 106 ? 6.977 -2.904 -4.050 1.00 66.38 106 PHE A N 1
ATOM 838 C CA . PHE A 1 106 ? 5.710 -2.611 -4.729 1.00 66.38 106 PHE A CA 1
ATOM 839 C C . PHE A 1 106 ? 4.765 -3.813 -4.823 1.00 66.38 106 PHE A C 1
ATOM 841 O O . PHE A 1 106 ? 3.732 -3.713 -5.484 1.00 66.38 106 PHE A O 1
ATOM 848 N N . SER A 1 107 ? 5.101 -4.937 -4.185 1.00 76.19 107 SER A N 1
ATOM 849 C CA . SER A 1 107 ? 4.279 -6.142 -4.240 1.00 76.19 107 SER A CA 1
ATOM 850 C C . SER A 1 107 ? 2.839 -5.860 -3.848 1.00 76.19 107 SER A C 1
ATOM 852 O O . SER A 1 107 ? 2.551 -5.141 -2.884 1.00 76.19 107 SER A O 1
ATOM 854 N N . THR A 1 108 ? 1.943 -6.475 -4.598 1.00 85.94 108 THR A N 1
ATOM 855 C CA . THR A 1 108 ? 0.510 -6.432 -4.366 1.00 85.94 108 THR A CA 1
ATOM 856 C C . THR A 1 108 ? 0.050 -7.678 -3.623 1.00 85.94 108 THR A C 1
ATOM 858 O O . THR A 1 108 ? 0.796 -8.645 -3.477 1.00 85.94 108 THR A O 1
ATOM 861 N N . PHE A 1 109 ? -1.175 -7.648 -3.114 1.00 90.50 109 PHE A N 1
ATOM 862 C CA . PHE A 1 109 ? -1.754 -8.747 -2.355 1.00 90.50 109 PHE A CA 1
ATOM 863 C C . PHE A 1 109 ? -3.126 -9.130 -2.903 1.00 90.50 109 PHE A C 1
ATOM 865 O O . PHE A 1 109 ? -3.922 -8.267 -3.284 1.00 90.50 109 PHE A O 1
ATOM 872 N N . ALA A 1 110 ? -3.411 -10.426 -2.871 1.00 91.62 110 ALA A N 1
ATOM 873 C CA . ALA A 1 110 ? -4.758 -10.953 -2.944 1.00 91.62 110 ALA A CA 1
ATOM 874 C C . ALA A 1 110 ? -5.335 -11.059 -1.529 1.00 91.62 110 ALA A C 1
ATOM 876 O O . ALA A 1 110 ? -4.673 -11.540 -0.603 1.00 91.62 110 ALA A O 1
ATOM 877 N N . VAL A 1 111 ? -6.587 -10.632 -1.375 1.00 93.50 111 VAL A N 1
ATOM 878 C CA . VAL A 1 111 ? -7.375 -10.858 -0.160 1.00 93.50 111 VAL A CA 1
ATOM 879 C C . VAL A 1 111 ? -8.323 -12.012 -0.441 1.00 93.50 111 VAL A C 1
ATOM 881 O O . VAL A 1 111 ? -9.135 -11.947 -1.370 1.00 93.50 111 VAL A O 1
ATOM 884 N N . LEU A 1 112 ? -8.202 -13.072 0.352 1.00 93.88 112 LEU A N 1
ATOM 885 C CA . LEU A 1 112 ? -9.056 -14.247 0.289 1.00 93.88 112 LEU A CA 1
ATOM 886 C C . LEU A 1 112 ? -10.028 -14.221 1.465 1.00 93.88 112 LEU A C 1
ATOM 888 O O . LEU A 1 112 ? -9.606 -13.982 2.593 1.00 93.88 112 LEU A O 1
ATOM 892 N N . PHE A 1 113 ? -11.297 -14.517 1.201 1.00 93.56 113 PHE A N 1
ATOM 893 C CA . PHE A 1 113 ? -12.341 -14.726 2.200 1.00 93.56 113 PHE A CA 1
ATOM 894 C C . PHE A 1 113 ? -12.902 -16.143 2.027 1.00 93.56 113 PHE A C 1
ATOM 896 O O . PHE A 1 113 ? -13.293 -16.516 0.919 1.00 93.56 113 PHE A O 1
ATOM 903 N N . ASP A 1 114 ? -12.861 -16.963 3.079 1.00 91.62 114 ASP A N 1
ATOM 904 C CA . ASP A 1 114 ? -13.226 -18.391 3.057 1.00 91.62 114 ASP A CA 1
ATOM 905 C C . ASP A 1 114 ? -12.581 -19.169 1.892 1.00 91.62 114 ASP A C 1
ATOM 907 O O . ASP A 1 114 ? -13.190 -20.006 1.225 1.00 91.62 114 ASP A O 1
ATOM 911 N N . GLY A 1 115 ? -11.311 -18.855 1.614 1.00 88.69 115 GLY A N 1
ATOM 912 C CA . GLY A 1 115 ? -10.524 -19.487 0.550 1.00 88.69 115 GLY A CA 1
ATOM 913 C C . GLY A 1 115 ? -10.828 -18.997 -0.870 1.00 88.69 115 GLY A C 1
ATOM 914 O O . GLY A 1 115 ? -10.202 -19.476 -1.812 1.00 88.69 115 GLY A O 1
ATOM 915 N N . LYS A 1 116 ? -11.739 -18.032 -1.055 1.00 91.50 116 LYS A N 1
ATOM 916 C CA . LYS A 1 116 ? -12.032 -17.413 -2.356 1.00 91.50 116 LYS A CA 1
ATOM 917 C C . LYS A 1 116 ? -11.400 -16.033 -2.452 1.00 91.50 116 LYS A C 1
ATOM 919 O O . LYS A 1 116 ? -11.519 -15.228 -1.536 1.00 91.50 116 LYS A O 1
ATOM 924 N N . VAL A 1 117 ? -10.767 -15.732 -3.582 1.00 91.88 117 VAL A N 1
ATOM 925 C CA . VAL A 1 117 ? -10.189 -14.405 -3.832 1.00 91.88 117 VAL A CA 1
ATOM 926 C C . VAL A 1 117 ? -11.311 -13.381 -4.019 1.00 91.88 117 VAL A C 1
ATOM 928 O O . VAL A 1 117 ? -12.073 -13.476 -4.978 1.00 91.88 117 VAL A O 1
ATOM 931 N N . VAL A 1 118 ? -11.397 -12.399 -3.117 1.00 93.44 118 VAL A N 1
ATOM 932 C CA . VAL A 1 118 ? -12.414 -11.326 -3.140 1.00 93.44 118 VAL A CA 1
ATOM 933 C C . VAL A 1 118 ? -11.858 -9.979 -3.597 1.00 93.44 118 VAL A C 1
ATOM 935 O O . VAL A 1 118 ? -12.604 -9.141 -4.107 1.00 93.44 118 VAL A O 1
ATOM 938 N N . ARG A 1 119 ? -10.547 -9.763 -3.442 1.00 92.06 119 ARG A N 1
ATOM 939 C CA . ARG A 1 119 ? -9.819 -8.599 -3.964 1.00 92.06 119 ARG A CA 1
ATOM 940 C C . ARG A 1 119 ? -8.473 -9.060 -4.522 1.00 92.06 119 ARG A C 1
ATOM 942 O O . ARG A 1 119 ? -7.826 -9.919 -3.926 1.00 92.06 119 ARG A O 1
ATOM 949 N N . ARG A 1 120 ? -8.057 -8.482 -5.649 1.00 91.00 120 ARG A N 1
ATOM 950 C CA . ARG A 1 120 ? -6.758 -8.724 -6.303 1.00 91.00 120 ARG A CA 1
ATOM 951 C C . ARG A 1 120 ? -5.976 -7.431 -6.429 1.00 91.00 120 ARG A C 1
ATOM 953 O O . ARG A 1 120 ? -6.569 -6.354 -6.392 1.00 91.00 120 ARG A O 1
ATOM 960 N N . GLN A 1 121 ? -4.667 -7.555 -6.619 1.00 87.00 121 GLN A N 1
ATOM 961 C CA . GLN A 1 121 ? -3.755 -6.443 -6.869 1.00 87.00 121 GLN A CA 1
ATOM 962 C C . GLN A 1 121 ? -3.847 -5.329 -5.813 1.00 87.00 121 GLN A C 1
ATOM 964 O O . GLN A 1 121 ? -3.654 -4.143 -6.098 1.00 87.00 121 GLN A O 1
ATOM 969 N N . VAL A 1 122 ? -4.138 -5.696 -4.561 1.00 88.81 122 VAL A N 1
ATOM 970 C CA . VAL A 1 122 ? -4.265 -4.731 -3.470 1.00 88.81 122 VAL A CA 1
ATOM 971 C C . VAL A 1 122 ? -2.881 -4.200 -3.132 1.00 88.81 122 VAL A C 1
ATOM 973 O O . VAL A 1 122 ? -1.986 -4.939 -2.718 1.00 88.81 122 VAL A O 1
ATOM 976 N N . LYS A 1 123 ? -2.688 -2.891 -3.308 1.00 87.69 123 LYS A N 1
ATOM 977 C CA . LYS A 1 123 ? -1.449 -2.216 -2.911 1.00 87.69 123 LYS A CA 1
ATOM 978 C C . LYS A 1 123 ? -1.275 -2.323 -1.400 1.00 87.69 123 LYS A C 1
ATOM 980 O O . LYS A 1 123 ? -2.233 -2.103 -0.661 1.00 87.69 123 LYS A O 1
ATOM 985 N N . LYS A 1 124 ? -0.037 -2.516 -0.934 1.00 86.62 124 LYS A N 1
ATOM 986 C CA . LYS A 1 124 ? 0.306 -2.546 0.503 1.00 86.62 124 LYS A CA 1
ATOM 987 C C . LYS A 1 124 ? -0.359 -1.437 1.305 1.00 86.62 124 LYS A C 1
ATOM 989 O O . LYS A 1 124 ? -0.961 -1.683 2.338 1.00 86.62 124 LYS A O 1
ATOM 994 N N . THR A 1 125 ? -0.303 -0.209 0.801 1.00 84.88 125 THR A N 1
ATOM 995 C CA . THR A 1 125 ? -0.843 0.950 1.513 1.00 84.88 125 THR A CA 1
ATOM 996 C C . THR A 1 125 ? -2.356 0.916 1.719 1.00 84.88 125 THR A C 1
ATOM 998 O O . THR A 1 125 ? -2.832 1.574 2.633 1.00 84.88 125 THR A O 1
ATOM 1001 N N . ALA A 1 126 ? -3.089 0.185 0.876 1.00 87.94 126 ALA A N 1
ATOM 1002 C CA . ALA A 1 126 ? -4.544 0.051 0.936 1.00 87.94 126 ALA A CA 1
ATOM 1003 C C . ALA A 1 126 ? -4.991 -1.231 1.663 1.00 87.94 126 ALA A C 1
ATOM 1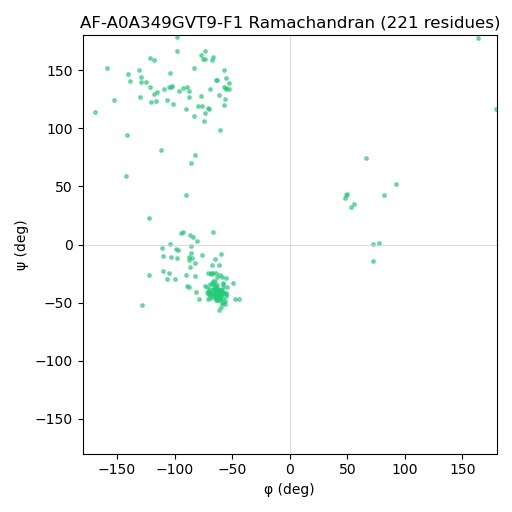005 O O . ALA A 1 126 ? -6.183 -1.429 1.880 1.00 87.94 126 ALA A O 1
ATOM 1006 N N . LEU A 1 127 ? -4.049 -2.097 2.052 1.00 90.81 127 LEU A N 1
ATOM 1007 C CA . LEU A 1 127 ? -4.317 -3.443 2.553 1.00 90.81 127 LEU A CA 1
ATOM 1008 C C . LEU A 1 127 ? -5.257 -3.443 3.762 1.00 90.81 127 LEU A C 1
ATOM 1010 O O . LEU A 1 127 ? -6.286 -4.111 3.733 1.00 90.81 127 LEU A O 1
ATOM 1014 N N . GLY A 1 128 ? -4.949 -2.637 4.784 1.00 92.44 128 GLY A N 1
ATOM 1015 C CA . GLY A 1 128 ? -5.798 -2.518 5.971 1.00 92.44 128 GLY A CA 1
ATOM 1016 C C . GLY A 1 128 ? -7.226 -2.077 5.641 1.00 92.44 128 GLY A C 1
ATOM 1017 O O . GLY A 1 128 ? -8.173 -2.574 6.244 1.00 92.44 128 GLY A O 1
ATOM 1018 N N . ARG A 1 129 ? -7.392 -1.183 4.656 1.00 93.44 129 ARG A N 1
ATOM 1019 C CA . ARG A 1 129 ? -8.707 -0.666 4.259 1.00 93.44 129 ARG A CA 1
ATOM 1020 C C . ARG A 1 129 ? -9.529 -1.726 3.546 1.00 93.44 129 ARG A C 1
ATOM 1022 O O . ARG A 1 129 ? -10.686 -1.929 3.890 1.00 93.44 129 ARG A O 1
ATOM 1029 N N . GLU A 1 130 ? -8.927 -2.422 2.586 1.00 93.62 130 GLU A N 1
ATOM 1030 C CA . GLU A 1 130 ? -9.618 -3.485 1.852 1.00 93.62 130 GLU A CA 1
ATOM 1031 C C . GLU A 1 130 ? -10.006 -4.647 2.772 1.00 93.62 130 GLU A C 1
ATOM 1033 O O . GLU A 1 130 ? -11.100 -5.186 2.641 1.00 93.62 130 GLU A O 1
ATOM 1038 N N . ILE A 1 131 ? -9.170 -4.985 3.756 1.00 94.38 131 ILE A N 1
ATOM 1039 C CA . ILE A 1 131 ? -9.518 -5.977 4.782 1.00 94.38 131 ILE A CA 1
ATOM 1040 C C . ILE A 1 131 ? -10.703 -5.504 5.625 1.00 94.38 131 ILE A C 1
ATOM 1042 O O . ILE A 1 131 ? -11.638 -6.274 5.837 1.00 94.38 131 ILE A O 1
ATOM 1046 N N . ALA A 1 132 ? -10.685 -4.251 6.091 1.00 94.81 132 ALA A N 1
ATOM 1047 C CA . ALA A 1 132 ? -11.783 -3.702 6.879 1.00 94.81 132 ALA A CA 1
ATOM 1048 C C . ALA A 1 132 ? -13.102 -3.707 6.093 1.00 94.81 132 ALA A C 1
ATOM 1050 O O . ALA A 1 132 ? -14.114 -4.163 6.619 1.00 94.81 132 ALA A O 1
ATOM 1051 N N . ASN A 1 133 ? -13.071 -3.296 4.822 1.00 95.12 133 ASN A N 1
ATOM 1052 C CA . ASN A 1 133 ? -14.232 -3.352 3.934 1.00 95.12 133 ASN A CA 1
ATOM 1053 C C . ASN A 1 133 ? -14.753 -4.781 3.774 1.00 95.12 133 ASN A C 1
ATOM 1055 O O . ASN A 1 133 ? -15.932 -5.012 4.003 1.00 95.12 133 ASN A O 1
ATOM 1059 N N . VAL A 1 134 ? -13.887 -5.749 3.455 1.00 95.00 134 VAL A N 1
ATOM 1060 C CA . VAL A 1 134 ? -14.297 -7.155 3.285 1.00 95.00 134 VAL A CA 1
ATOM 1061 C C . VAL A 1 134 ? -14.942 -7.707 4.559 1.00 95.00 134 VAL A C 1
ATOM 1063 O O . VAL A 1 134 ? -15.968 -8.378 4.482 1.00 95.00 134 VAL A O 1
ATOM 1066 N N . LEU A 1 135 ? -14.379 -7.413 5.734 1.00 94.94 135 LEU A N 1
ATOM 1067 C CA . LEU A 1 135 ? -14.952 -7.855 7.007 1.00 94.94 135 LEU A CA 1
ATOM 1068 C C . LEU A 1 135 ? -16.323 -7.226 7.264 1.00 94.94 135 LEU A C 1
ATOM 1070 O O . LEU A 1 135 ? -17.266 -7.925 7.630 1.00 94.94 135 LEU A O 1
ATOM 1074 N N . ILE A 1 136 ? -16.462 -5.925 7.043 1.00 94.94 136 ILE A N 1
ATOM 1075 C CA . ILE A 1 136 ? -17.722 -5.218 7.280 1.00 94.94 136 ILE A CA 1
ATOM 1076 C C . ILE A 1 136 ? -18.794 -5.652 6.278 1.00 94.94 136 ILE A C 1
ATOM 1078 O O . ILE A 1 136 ? -19.913 -5.950 6.686 1.00 94.94 136 ILE A O 1
ATOM 1082 N N . GLU A 1 137 ? -18.439 -5.788 4.999 1.00 93.88 137 GLU A N 1
ATOM 1083 C CA . GLU A 1 137 ? -19.303 -6.346 3.950 1.00 93.88 137 GLU A CA 1
ATOM 1084 C C . GLU A 1 137 ? -19.754 -7.779 4.286 1.00 93.88 137 GLU A C 1
ATOM 1086 O O . GLU A 1 137 ? -20.877 -8.159 3.961 1.00 93.88 137 GLU A O 1
ATOM 1091 N N . SER A 1 138 ? -18.912 -8.566 4.970 1.00 92.12 138 SER A N 1
ATOM 1092 C CA . SER A 1 138 ? -19.251 -9.928 5.412 1.00 92.12 138 SER A CA 1
ATOM 1093 C C . SER A 1 138 ? -20.175 -9.992 6.636 1.00 92.12 138 SER A C 1
ATOM 1095 O O . SER A 1 138 ? -20.661 -11.072 6.967 1.00 92.12 138 SER A O 1
ATOM 1097 N N . GLY A 1 139 ? -20.438 -8.858 7.297 1.00 92.88 139 GLY A N 1
ATOM 1098 C CA . GLY A 1 139 ? -21.339 -8.783 8.447 1.00 92.88 139 GLY A CA 1
ATOM 1099 C C . GLY A 1 139 ? -20.704 -9.183 9.781 1.00 92.88 139 GLY A C 1
ATOM 1100 O O . GLY A 1 139 ? -21.330 -9.898 10.563 1.00 92.88 139 GLY A O 1
ATOM 1101 N N . ILE A 1 140 ? -19.469 -8.741 10.056 1.00 94.62 140 ILE A N 1
ATOM 1102 C CA . ILE A 1 140 ? -18.843 -8.941 11.375 1.00 94.62 140 ILE A CA 1
ATOM 1103 C C . ILE A 1 140 ? -19.680 -8.356 12.524 1.00 94.62 140 ILE A C 1
ATOM 1105 O O . ILE A 1 140 ? -20.369 -7.347 12.367 1.00 94.62 140 ILE A O 1
ATOM 1109 N N . THR A 1 141 ? -19.579 -8.966 13.707 1.00 95.56 141 THR A N 1
ATOM 1110 C CA . THR A 1 141 ? -20.266 -8.476 14.913 1.00 95.56 141 THR A CA 1
ATOM 1111 C C . THR A 1 141 ? -19.614 -7.209 15.473 1.00 95.56 141 THR A C 1
ATOM 1113 O O . THR A 1 141 ? -18.474 -6.871 15.142 1.00 95.56 141 THR A O 1
ATOM 1116 N N . ALA A 1 142 ? -20.306 -6.517 16.382 1.00 94.56 142 ALA A N 1
ATOM 1117 C CA . ALA A 1 142 ? -19.759 -5.350 17.073 1.00 94.56 142 ALA A CA 1
ATOM 1118 C C . ALA A 1 142 ? -18.486 -5.687 17.874 1.00 94.56 142 ALA A C 1
ATOM 1120 O O . ALA A 1 142 ? -17.519 -4.926 17.859 1.00 94.56 142 ALA A O 1
ATOM 1121 N N . GLU A 1 143 ? -18.433 -6.852 18.523 1.00 95.00 143 GLU A N 1
ATOM 1122 C CA . GLU A 1 143 ? -17.254 -7.310 19.266 1.00 95.00 143 GLU A CA 1
ATOM 1123 C C . GLU A 1 143 ? -16.068 -7.560 18.332 1.00 95.00 143 GLU A C 1
ATOM 1125 O O . GLU A 1 143 ? -14.938 -7.170 18.633 1.00 95.00 143 GLU A O 1
ATOM 1130 N N . GLN A 1 144 ? -16.325 -8.180 17.179 1.00 95.38 144 GLN A N 1
ATOM 1131 C CA . GLN A 1 144 ? -15.318 -8.377 16.141 1.00 95.38 144 GLN A CA 1
ATOM 1132 C C . GLN A 1 144 ? -14.831 -7.036 15.589 1.00 95.38 144 GLN A C 1
ATOM 1134 O O . GLN A 1 144 ? -13.627 -6.838 15.430 1.00 95.38 144 GLN A O 1
ATOM 1139 N N . PHE A 1 145 ? -15.727 -6.075 15.373 1.00 96.38 145 PHE A N 1
ATOM 1140 C CA . PHE A 1 145 ? -15.338 -4.738 14.941 1.00 96.38 145 PHE A CA 1
ATOM 1141 C C . PHE A 1 145 ? -14.465 -4.023 15.981 1.00 96.38 145 PHE A C 1
ATOM 1143 O O . PHE A 1 145 ? -13.468 -3.407 15.614 1.00 96.38 145 PHE A O 1
ATOM 1150 N N . ILE A 1 146 ? -14.751 -4.151 17.281 1.00 95.31 146 ILE A N 1
ATOM 1151 C CA . ILE A 1 146 ? -13.895 -3.596 18.346 1.00 95.31 146 ILE A CA 1
ATOM 1152 C C . ILE A 1 146 ? -12.493 -4.225 18.312 1.00 95.31 146 ILE A C 1
ATOM 1154 O O . ILE A 1 146 ? -11.490 -3.517 18.464 1.00 95.31 146 ILE A O 1
ATOM 1158 N N . GLN A 1 147 ? -12.394 -5.535 18.070 1.00 95.69 147 GLN A N 1
ATOM 1159 C CA . GLN A 1 147 ? -11.103 -6.209 17.894 1.00 95.69 147 GLN A CA 1
ATOM 1160 C C . GLN A 1 147 ? -10.361 -5.686 16.662 1.00 95.69 147 GLN A C 1
ATOM 1162 O O . GLN A 1 147 ? -9.184 -5.351 16.758 1.00 95.69 147 GLN A O 1
ATOM 1167 N N . LEU A 1 148 ? -11.054 -5.547 15.529 1.00 95.62 148 LEU A N 1
ATOM 1168 C CA . LEU A 1 148 ? -10.485 -4.991 14.304 1.00 95.62 148 LEU A CA 1
ATOM 1169 C C . LEU A 1 148 ? -9.999 -3.553 14.523 1.00 95.62 148 LEU A C 1
ATOM 1171 O O . LEU A 1 148 ? -8.868 -3.224 14.183 1.00 95.62 148 LEU A O 1
ATOM 1175 N N . LYS A 1 149 ? -10.821 -2.706 15.150 1.00 95.44 149 LYS A N 1
ATOM 1176 C CA . LYS A 1 149 ? -10.507 -1.303 15.443 1.00 95.44 149 LYS A CA 1
ATOM 1177 C C . LYS A 1 149 ? -9.255 -1.163 16.305 1.00 95.44 149 LYS A C 1
ATOM 1179 O O . LYS A 1 149 ? -8.447 -0.259 16.088 1.00 95.44 149 LYS A O 1
ATOM 1184 N N . SER A 1 150 ? -9.104 -2.052 17.282 1.00 93.38 150 SER A N 1
ATOM 1185 C CA . SER A 1 150 ? -7.994 -2.040 18.234 1.00 93.38 150 SER A CA 1
ATOM 1186 C C . SER A 1 150 ? -6.732 -2.754 17.744 1.00 93.38 150 SER A C 1
ATOM 1188 O O . SER A 1 150 ? -5.730 -2.709 18.460 1.00 93.38 150 SER A O 1
ATOM 1190 N N . ASP A 1 151 ? -6.726 -3.346 16.540 1.00 95.06 151 ASP A N 1
ATOM 1191 C CA . ASP A 1 151 ? -5.507 -3.904 15.947 1.00 95.06 151 ASP A CA 1
ATOM 1192 C C . ASP A 1 151 ? -4.402 -2.843 15.885 1.00 95.06 151 ASP A C 1
ATOM 1194 O O . ASP A 1 151 ? -4.630 -1.698 15.496 1.00 95.06 151 ASP A O 1
ATOM 1198 N N . ARG A 1 152 ? -3.186 -3.235 16.277 1.00 94.56 152 ARG A N 1
ATOM 1199 C CA . ARG A 1 152 ? -1.995 -2.373 16.250 1.00 94.56 152 ARG A CA 1
ATOM 1200 C C . ARG A 1 152 ? -0.879 -2.960 15.402 1.00 94.56 152 ARG A C 1
ATOM 1202 O O . ARG A 1 152 ? 0.281 -2.580 15.571 1.00 94.56 152 ARG A O 1
ATOM 1209 N N . SER A 1 153 ? -1.205 -3.847 14.462 1.00 93.69 153 SER A N 1
ATOM 1210 C CA . SER A 1 153 ? -0.229 -4.434 13.538 1.00 93.69 153 SER A CA 1
ATOM 1211 C C . SER A 1 153 ? 0.495 -3.364 12.714 1.00 93.69 153 SER A C 1
ATOM 1213 O O . SER A 1 153 ? 1.669 -3.521 12.385 1.00 93.69 153 SER A O 1
ATOM 1215 N N . SER A 1 154 ? -0.163 -2.224 12.468 1.00 90.44 154 SER A N 1
ATOM 1216 C CA . SER A 1 154 ? 0.416 -1.039 11.814 1.00 90.44 154 SER A CA 1
ATOM 1217 C C . SER A 1 154 ? 1.264 -0.130 12.732 1.00 90.44 154 SER A C 1
ATOM 1219 O O . SER A 1 154 ? 1.720 0.930 12.297 1.00 90.44 154 SER A O 1
ATOM 1221 N N . SER A 1 155 ? 1.454 -0.511 14.002 1.00 91.31 155 SER A N 1
ATOM 1222 C CA . SER A 1 155 ? 1.940 0.301 15.141 1.00 91.31 155 SER A CA 1
ATOM 1223 C C . SER A 1 155 ? 0.944 1.337 15.688 1.00 91.31 155 SER A C 1
ATOM 1225 O O . SER A 1 155 ? 1.107 1.833 16.806 1.00 91.31 155 SER A O 1
ATOM 1227 N N . PHE A 1 156 ? -0.124 1.622 14.948 1.00 91.94 156 PHE A N 1
ATOM 1228 C CA . PHE A 1 156 ? -1.239 2.482 15.347 1.00 91.94 156 PHE A CA 1
ATOM 1229 C C . PHE A 1 156 ? -2.527 1.663 15.367 1.00 91.94 156 PHE A C 1
ATOM 1231 O O . PHE A 1 156 ? -2.580 0.618 14.718 1.00 91.94 156 PHE A O 1
ATOM 1238 N N . SER A 1 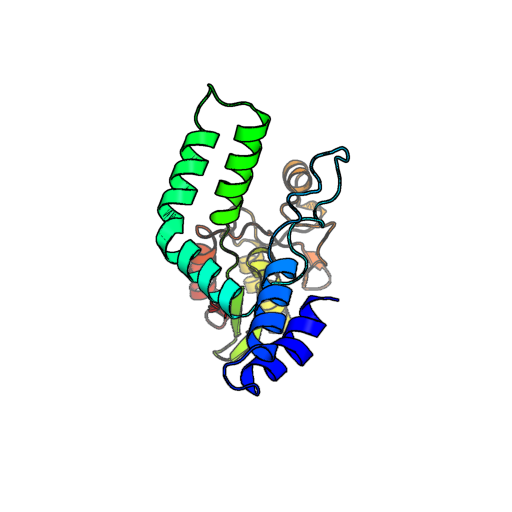157 ? -3.544 2.134 16.094 1.00 94.69 157 SER A N 1
ATOM 1239 C CA . SER A 1 157 ? -4.889 1.559 15.996 1.00 94.69 157 SER A CA 1
ATOM 1240 C C . SER A 1 157 ? -5.323 1.522 14.535 1.00 94.69 157 SER A C 1
ATOM 1242 O O . SER A 1 157 ? -5.129 2.497 13.809 1.00 94.69 157 SER A O 1
ATOM 1244 N N . LEU A 1 158 ? -5.870 0.396 14.093 1.00 95.38 158 LEU A N 1
ATOM 1245 C CA . LEU A 1 158 ? -6.192 0.193 12.689 1.00 95.38 158 LEU A CA 1
ATOM 1246 C C . LEU A 1 158 ? -7.246 1.185 12.207 1.00 95.38 158 LEU A C 1
ATOM 1248 O O . LEU A 1 158 ? -7.069 1.765 11.139 1.00 95.38 158 LEU A O 1
ATOM 1252 N N . LEU A 1 159 ? -8.301 1.385 13.000 1.00 96.19 159 LEU A N 1
ATOM 1253 C CA . LEU A 1 159 ? -9.427 2.258 12.677 1.00 96.19 159 LEU A CA 1
ATOM 1254 C C . LEU A 1 159 ? -9.581 3.353 13.734 1.00 96.19 159 LEU A C 1
ATOM 1256 O O . LEU A 1 159 ? -9.547 3.082 14.938 1.00 96.19 159 LEU A O 1
ATOM 1260 N N . LYS A 1 160 ? -9.808 4.582 13.274 1.00 96.31 160 LYS A N 1
ATOM 1261 C CA . LYS A 1 160 ? -10.129 5.736 14.121 1.00 96.31 160 LYS A CA 1
ATOM 1262 C C . LYS A 1 160 ? -11.194 6.614 13.487 1.00 96.31 160 LYS A C 1
ATOM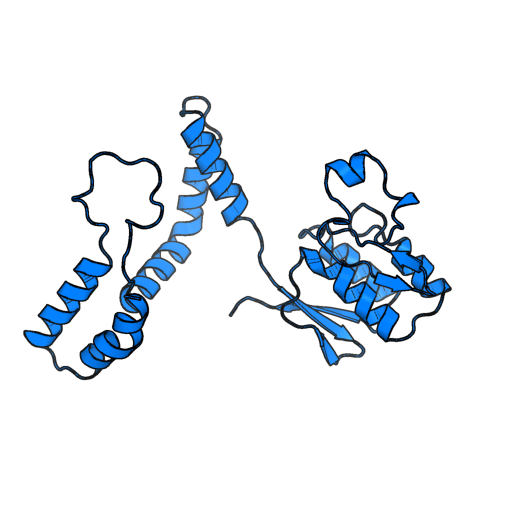 1264 O O . LYS A 1 160 ? -11.217 6.773 12.269 1.00 96.31 160 LYS A O 1
ATOM 1269 N N . THR A 1 161 ? -12.034 7.230 14.306 1.00 96.12 161 THR A N 1
ATOM 1270 C CA . THR A 1 161 ? -12.880 8.344 13.849 1.00 96.12 161 THR A CA 1
ATOM 1271 C C . THR A 1 161 ? -12.048 9.624 13.732 1.00 96.12 161 THR A C 1
ATOM 1273 O O . THR A 1 161 ? -10.975 9.727 14.327 1.00 96.12 161 THR A O 1
ATOM 1276 N N . VAL A 1 162 ? -12.548 10.641 13.020 1.00 93.38 162 VAL A N 1
ATOM 1277 C CA . VAL A 1 162 ? -11.849 11.939 12.875 1.00 93.38 162 VAL A CA 1
ATOM 1278 C C . VAL A 1 162 ? -11.493 12.562 14.229 1.00 93.38 162 VAL A C 1
ATOM 1280 O O . VAL A 1 162 ? -10.426 13.155 14.374 1.00 93.38 162 VAL A O 1
ATOM 1283 N N . ALA A 1 163 ? -12.365 12.400 15.228 1.00 93.81 163 ALA A N 1
ATOM 1284 C CA . ALA A 1 163 ? -12.166 12.932 16.574 1.00 93.81 163 ALA A CA 1
ATOM 1285 C C . ALA A 1 163 ? -11.054 12.208 17.361 1.00 93.81 163 ALA A C 1
ATOM 1287 O O . ALA A 1 163 ? -10.469 12.790 18.269 1.00 93.81 163 ALA A O 1
ATOM 1288 N N . GLU A 1 164 ? -10.744 10.952 17.022 1.00 94.44 164 GLU A N 1
ATOM 1289 C CA . GLU A 1 164 ? -9.707 10.145 17.685 1.00 94.44 164 GLU A CA 1
ATOM 1290 C C . GLU A 1 164 ? -8.304 10.348 17.075 1.00 94.44 164 GLU A C 1
ATOM 1292 O O . GLU A 1 164 ? -7.297 9.904 17.649 1.00 94.44 164 GLU A O 1
ATOM 1297 N N . ILE A 1 165 ? -8.217 10.975 15.896 1.00 93.50 165 ILE A N 1
ATOM 1298 C CA . ILE A 1 165 ? -6.953 11.232 15.199 1.00 93.50 165 ILE A CA 1
ATOM 1299 C C . ILE A 1 165 ? -6.276 12.456 15.824 1.00 93.50 165 ILE A C 1
ATOM 1301 O O . ILE A 1 165 ? -6.795 13.571 15.799 1.00 93.50 165 ILE A O 1
ATOM 1305 N N . THR A 1 166 ? -5.076 12.249 16.358 1.00 93.31 166 THR A N 1
ATOM 1306 C CA . THR A 1 166 ? -4.277 13.310 16.986 1.00 93.31 166 THR A CA 1
ATOM 1307 C C . THR A 1 166 ? -3.677 14.269 15.954 1.00 93.31 166 THR A C 1
ATOM 1309 O O . THR A 1 166 ? -3.479 13.909 14.793 1.00 93.31 166 THR A O 1
ATOM 1312 N N . ALA A 1 167 ? -3.304 15.480 16.384 1.00 91.50 167 ALA A N 1
ATOM 1313 C CA . ALA A 1 167 ? -2.667 16.473 15.512 1.00 91.50 167 ALA A CA 1
ATOM 1314 C C . ALA A 1 167 ? -1.401 15.932 14.815 1.00 91.50 167 ALA A C 1
ATOM 1316 O O . ALA A 1 167 ? -1.246 16.106 13.609 1.00 91.50 167 ALA A O 1
ATOM 1317 N N . ALA A 1 168 ? -0.553 15.194 15.541 1.00 90.38 168 ALA A N 1
ATOM 1318 C CA . ALA A 1 168 ? 0.633 14.558 14.968 1.00 90.38 168 ALA A CA 1
ATOM 1319 C C . ALA A 1 168 ? 0.265 13.495 13.914 1.00 90.38 168 ALA A C 1
ATOM 1321 O O . ALA A 1 168 ? 0.865 13.426 12.845 1.00 90.38 168 ALA A O 1
ATOM 1322 N N . GLU A 1 169 ? -0.752 12.666 14.164 1.00 91.75 169 GLU A N 1
ATOM 1323 C CA . GLU A 1 169 ? -1.201 11.669 13.182 1.00 91.75 169 GLU A CA 1
ATOM 1324 C C . GLU A 1 169 ? -1.774 12.315 11.908 1.00 91.75 169 GLU A C 1
ATOM 1326 O O . GLU A 1 169 ? -1.606 11.744 10.823 1.00 91.75 169 GLU A O 1
ATOM 1331 N N . LYS A 1 170 ? -2.395 13.500 12.022 1.00 90.38 170 LYS A N 1
ATOM 1332 C CA . LYS A 1 170 ? -2.844 14.305 10.873 1.00 90.38 170 LYS A CA 1
ATOM 1333 C C . LYS A 1 170 ? -1.676 14.886 10.086 1.00 90.38 170 LYS A C 1
ATOM 1335 O O . LYS A 1 170 ? -1.655 14.741 8.867 1.00 90.38 170 LYS A O 1
ATOM 1340 N N . GLU A 1 171 ? -0.688 15.466 10.767 1.00 89.00 171 GLU A N 1
ATOM 1341 C CA . GLU A 1 171 ? 0.520 16.028 10.145 1.00 89.00 171 GLU A CA 1
ATOM 1342 C C . GLU A 1 171 ? 1.246 14.986 9.278 1.00 89.00 171 GLU A C 1
ATOM 1344 O O . GLU A 1 171 ? 1.579 15.242 8.122 1.00 89.00 171 GLU A O 1
ATOM 1349 N N . TYR A 1 172 ? 1.395 13.761 9.792 1.00 86.31 172 TYR A N 1
ATOM 1350 C CA . TYR A 1 172 ? 2.017 12.654 9.056 1.00 86.31 172 TYR A CA 1
ATOM 1351 C C . TYR A 1 172 ? 1.047 11.868 8.161 1.00 86.31 172 TYR A C 1
ATOM 1353 O O . TYR A 1 172 ? 1.417 10.814 7.635 1.00 86.31 172 TYR A O 1
ATOM 1361 N N . ASN A 1 173 ? -0.191 12.344 7.996 1.00 86.94 173 ASN A N 1
ATOM 1362 C CA . ASN A 1 173 ? -1.225 11.750 7.150 1.00 86.94 173 ASN A CA 1
ATOM 1363 C C . ASN A 1 173 ? -1.411 10.231 7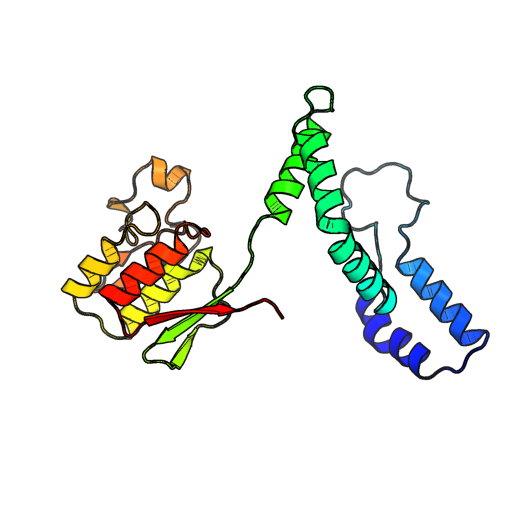.370 1.00 86.94 173 ASN A C 1
ATOM 1365 O O . ASN A 1 173 ? -1.527 9.454 6.416 1.00 86.94 173 ASN A O 1
ATOM 1369 N N . ARG A 1 174 ? -1.399 9.785 8.635 1.00 89.56 174 ARG A N 1
ATOM 1370 C CA . ARG A 1 174 ? -1.361 8.353 9.002 1.00 89.56 174 ARG A CA 1
ATOM 1371 C C . ARG A 1 174 ? -2.621 7.592 8.589 1.00 89.56 174 ARG A C 1
ATOM 1373 O O . ARG A 1 174 ? -2.512 6.459 8.121 1.00 89.56 174 ARG A O 1
ATOM 1380 N N . TYR A 1 175 ? -3.773 8.245 8.725 1.00 91.69 175 TYR A N 1
ATOM 1381 C CA . TYR A 1 175 ? -5.104 7.702 8.423 1.00 91.69 175 TYR A CA 1
ATOM 1382 C C . TYR A 1 175 ? -5.690 8.220 7.104 1.00 91.69 175 TYR A C 1
ATOM 1384 O O . TYR A 1 175 ? -6.791 7.840 6.728 1.00 91.69 175 TYR A O 1
ATOM 1392 N N . ARG A 1 176 ? -4.952 9.083 6.390 1.00 87.38 176 ARG A N 1
ATOM 1393 C CA . ARG A 1 176 ? -5.284 9.524 5.026 1.00 87.38 176 ARG A CA 1
ATOM 1394 C C . ARG A 1 176 ? -6.675 10.137 4.858 1.00 87.38 176 ARG A C 1
ATOM 1396 O O . ARG A 1 176 ? -7.256 10.012 3.784 1.00 87.38 176 ARG A O 1
ATOM 1403 N N . GLU A 1 177 ? -7.154 10.864 5.869 1.00 86.94 177 GLU A N 1
ATOM 1404 C CA . GLU A 1 177 ? -8.511 11.435 5.885 1.00 86.94 177 GLU A CA 1
ATOM 1405 C C . GLU A 1 177 ? -8.829 12.318 4.667 1.00 86.94 177 GLU A C 1
ATOM 1407 O O . GLU A 1 177 ? -9.965 12.381 4.220 1.00 86.94 177 GLU A O 1
ATOM 1412 N N . SER A 1 178 ? -7.812 12.954 4.081 1.00 82.62 178 SER A N 1
ATOM 1413 C CA . SER A 1 178 ? -7.954 13.821 2.907 1.00 82.62 178 SER A CA 1
ATOM 1414 C C . SER A 1 178 ? -7.870 13.098 1.558 1.00 82.62 178 SER A C 1
ATOM 1416 O O . SER A 1 178 ? -8.107 13.721 0.526 1.00 82.62 178 SER A O 1
ATOM 1418 N N . LYS A 1 179 ? -7.473 11.818 1.530 1.00 82.81 179 LYS A N 1
ATOM 1419 C CA . LYS A 1 179 ? -7.147 11.088 0.287 1.00 82.81 179 LYS A CA 1
ATOM 1420 C C . LYS A 1 179 ? -7.968 9.828 0.070 1.00 82.81 179 LYS A C 1
ATOM 1422 O O . LYS A 1 179 ? -8.095 9.394 -1.072 1.00 82.81 179 LYS A O 1
ATOM 1427 N N . GLU A 1 180 ? -8.461 9.209 1.134 1.00 85.12 180 GLU A N 1
ATOM 1428 C CA . GLU A 1 180 ? -9.180 7.942 1.061 1.00 85.12 180 GLU A CA 1
ATOM 1429 C C . GLU A 1 180 ? -10.549 8.072 1.725 1.00 85.12 180 GLU A C 1
ATOM 1431 O O . GLU A 1 180 ? -10.690 8.710 2.765 1.00 85.12 180 GLU A O 1
ATOM 1436 N N . SER A 1 181 ? -11.560 7.454 1.111 1.00 88.81 181 SER A N 1
ATOM 1437 C CA . SER A 1 181 ? -12.901 7.379 1.687 1.00 88.81 181 SER A CA 1
ATOM 1438 C C . SER A 1 181 ? -12.889 6.572 2.989 1.00 88.81 181 SER A C 1
ATOM 1440 O O . SER A 1 181 ? -12.184 5.553 3.049 1.00 88.81 181 SER A O 1
ATOM 1442 N N . PRO A 1 182 ? -13.672 6.989 4.000 1.00 93.69 182 PRO A N 1
ATOM 1443 C CA . PRO A 1 182 ? -13.802 6.245 5.238 1.00 93.69 182 PRO A CA 1
ATOM 1444 C C . PRO A 1 182 ? -14.518 4.916 5.010 1.00 93.69 182 PRO A C 1
ATOM 1446 O O . PRO A 1 182 ? -15.262 4.722 4.047 1.00 93.69 182 PRO A O 1
ATOM 1449 N N . VAL A 1 183 ? -14.297 4.008 5.947 1.00 94.44 183 VAL A N 1
ATOM 1450 C CA . VAL A 1 183 ? -15.044 2.768 6.089 1.00 94.44 183 VAL A CA 1
ATOM 1451 C C . VAL A 1 183 ? -16.196 3.022 7.060 1.00 94.44 183 VAL A C 1
ATOM 1453 O O . VAL A 1 183 ? -15.994 3.650 8.099 1.00 94.44 183 VAL A O 1
ATOM 1456 N N . VAL A 1 184 ? -17.400 2.555 6.733 1.00 95.56 184 VAL A N 1
ATOM 1457 C CA . VAL A 1 184 ? -18.604 2.809 7.538 1.00 95.56 184 VAL A CA 1
ATOM 1458 C C . VAL A 1 184 ? -19.003 1.543 8.285 1.00 95.56 184 VAL A C 1
ATOM 1460 O O . VAL A 1 184 ? -19.241 0.515 7.660 1.00 95.56 184 VAL A O 1
ATOM 1463 N N . PHE A 1 185 ? -19.115 1.622 9.610 1.00 95.81 185 PHE A N 1
ATOM 1464 C CA . PHE A 1 185 ? -19.661 0.552 10.448 1.00 95.81 185 PHE A CA 1
ATOM 1465 C C . PHE A 1 185 ? -20.723 1.134 11.375 1.00 95.81 185 PHE A C 1
ATOM 1467 O O . PHE A 1 185 ? -20.466 2.127 12.054 1.00 95.81 185 PHE A O 1
ATOM 1474 N N . ASP A 1 186 ? -21.918 0.543 11.367 1.00 92.88 186 ASP A N 1
ATOM 1475 C CA . ASP A 1 186 ? -23.066 0.986 12.174 1.00 92.88 186 ASP A CA 1
ATOM 1476 C C . ASP A 1 186 ? -23.351 2.502 12.056 1.00 92.88 186 ASP A C 1
ATOM 1478 O O . ASP A 1 186 ? -23.515 3.230 13.032 1.00 92.88 186 ASP A O 1
ATOM 1482 N N . GLY A 1 187 ? -23.293 3.019 10.822 1.00 93.31 187 GLY A N 1
ATOM 1483 C CA . GLY A 1 187 ? -23.509 4.439 10.518 1.00 93.31 187 GLY A CA 1
ATOM 1484 C C . GLY A 1 187 ? -22.378 5.389 10.936 1.00 93.31 187 GLY A C 1
ATOM 1485 O O . GLY A 1 187 ? -22.482 6.588 10.685 1.00 93.31 187 GLY A O 1
ATOM 1486 N N . THR A 1 188 ? -21.294 4.886 11.531 1.00 95.81 188 THR A N 1
ATOM 1487 C CA . THR A 1 188 ? -20.136 5.690 11.946 1.00 95.81 188 THR A CA 1
ATOM 1488 C C . THR A 1 188 ? -18.978 5.539 10.962 1.00 95.81 188 THR A C 1
ATOM 1490 O O . THR A 1 188 ? -18.651 4.434 10.527 1.00 95.81 188 THR A O 1
ATOM 1493 N N . GLU A 1 189 ? -18.337 6.659 10.623 1.00 96.44 189 GLU A N 1
ATOM 1494 C CA . GLU A 1 189 ? -17.187 6.707 9.718 1.00 96.44 189 GLU A CA 1
ATOM 1495 C C . GLU A 1 189 ? -15.856 6.490 10.449 1.00 96.44 189 GLU A C 1
ATOM 1497 O O . GLU A 1 189 ? -15.547 7.148 11.449 1.00 96.44 189 GLU A O 1
ATOM 1502 N N . TYR A 1 190 ? -15.027 5.611 9.889 1.00 96.69 190 TYR A N 1
ATOM 1503 C CA . TYR A 1 190 ? -13.698 5.290 10.389 1.00 96.69 190 TYR A CA 1
ATOM 1504 C C . TYR A 1 190 ? -12.649 5.381 9.283 1.00 96.69 190 TYR A C 1
ATOM 1506 O O . TYR A 1 190 ? -12.844 4.922 8.161 1.00 96.69 190 TYR A O 1
ATOM 1514 N N . TYR A 1 191 ? -11.488 5.918 9.628 1.00 95.69 191 TYR A N 1
ATOM 1515 C CA . TYR A 1 191 ? -10.327 6.006 8.757 1.00 95.69 191 TYR A CA 1
ATOM 1516 C C . TYR A 1 191 ? -9.297 4.957 9.143 1.00 95.69 191 TYR A C 1
ATOM 1518 O O . TYR A 1 191 ? -9.159 4.613 10.319 1.00 95.69 191 TYR A O 1
ATOM 1526 N N . VAL A 1 192 ? -8.566 4.459 8.146 1.00 95.06 192 VAL A N 1
ATOM 1527 C CA . VAL A 1 192 ? -7.691 3.295 8.297 1.00 95.06 192 VAL A CA 1
ATOM 1528 C C . VAL A 1 192 ? -6.223 3.697 8.251 1.00 95.06 192 VAL A C 1
ATOM 1530 O O . VAL A 1 192 ? -5.793 4.448 7.377 1.00 95.06 192 VAL A O 1
ATOM 1533 N N . SER A 1 193 ? -5.429 3.169 9.180 1.00 93.31 193 SER A N 1
ATOM 1534 C CA . SER A 1 193 ? -3.975 3.345 9.172 1.00 93.31 193 SER A CA 1
ATOM 1535 C C . SER A 1 193 ? -3.348 2.740 7.908 1.00 93.31 193 SER A C 1
ATOM 1537 O O . SER A 1 193 ? -3.559 1.571 7.581 1.00 93.31 193 SER A O 1
ATOM 1539 N N . GLY A 1 194 ? -2.531 3.527 7.202 1.00 87.12 194 GLY A N 1
ATOM 1540 C CA . GLY A 1 194 ? -1.863 3.122 5.956 1.00 87.12 194 GLY A CA 1
ATOM 1541 C C . GLY A 1 194 ? -0.438 2.567 6.120 1.00 87.12 194 GLY A C 1
ATOM 1542 O O . GLY A 1 194 ? 0.285 2.448 5.127 1.00 87.12 194 GLY A O 1
ATOM 1543 N N . ASN A 1 195 ? 0.018 2.300 7.351 1.00 87.06 195 ASN A N 1
ATOM 1544 C CA . ASN A 1 195 ? 1.417 1.965 7.653 1.00 87.06 195 ASN A CA 1
ATOM 1545 C C . ASN A 1 195 ? 1.740 0.465 7.486 1.00 87.06 195 ASN A C 1
ATOM 1547 O O . ASN A 1 195 ? 1.997 -0.249 8.459 1.00 87.06 195 ASN A O 1
ATOM 1551 N N . TRP A 1 196 ? 1.756 -0.006 6.239 1.00 87.69 196 TRP A N 1
ATOM 1552 C CA . TRP A 1 196 ? 1.931 -1.422 5.890 1.00 87.69 196 TRP A CA 1
ATOM 1553 C C . TRP A 1 196 ? 3.266 -1.681 5.186 1.00 87.69 196 TRP A C 1
ATOM 1555 O O . TRP A 1 196 ? 3.346 -1.739 3.959 1.00 87.69 196 TRP A O 1
ATOM 1565 N N . GLY A 1 197 ? 4.331 -1.800 5.980 1.00 79.31 197 GLY A N 1
ATOM 1566 C CA . GLY A 1 197 ? 5.649 -2.255 5.527 1.00 79.31 197 GLY A CA 1
ATOM 1567 C C . GLY A 1 197 ? 5.895 -3.738 5.817 1.00 79.31 197 GLY A C 1
ATOM 1568 O O . GLY A 1 197 ? 5.076 -4.399 6.458 1.00 79.31 197 GLY A O 1
ATOM 1569 N N . ASP A 1 198 ? 7.060 -4.242 5.410 1.00 75.56 198 ASP A N 1
ATOM 1570 C CA . ASP A 1 198 ? 7.428 -5.665 5.530 1.00 75.56 198 ASP A CA 1
ATOM 1571 C C . ASP A 1 198 ? 7.443 -6.173 6.978 1.00 75.56 198 ASP A C 1
ATOM 1573 O O . ASP A 1 198 ? 7.164 -7.339 7.224 1.00 75.56 198 ASP A O 1
ATOM 1577 N N . ASN A 1 199 ? 7.662 -5.284 7.949 1.00 84.31 199 ASN A N 1
ATOM 1578 C CA . ASN A 1 199 ? 7.626 -5.618 9.377 1.00 84.31 199 ASN A CA 1
ATOM 1579 C C . ASN A 1 199 ? 6.209 -5.643 9.979 1.00 84.31 199 ASN A C 1
ATOM 1581 O O . ASN A 1 199 ? 6.025 -6.133 11.092 1.00 84.31 199 ASN A O 1
ATOM 1585 N N . ASN A 1 200 ? 5.216 -5.073 9.290 1.00 90.06 200 ASN A N 1
ATOM 1586 C CA . ASN A 1 200 ? 3.851 -4.916 9.805 1.00 90.06 200 ASN A CA 1
ATOM 1587 C C . ASN A 1 200 ? 2.867 -5.887 9.145 1.00 90.06 200 ASN A C 1
ATOM 1589 O O . ASN A 1 200 ? 1.909 -6.308 9.787 1.00 90.06 200 ASN A O 1
ATOM 1593 N N . ILE A 1 201 ? 3.112 -6.283 7.892 1.00 90.75 201 ILE A N 1
ATOM 1594 C CA . ILE A 1 201 ? 2.266 -7.251 7.178 1.00 90.75 201 ILE A CA 1
ATOM 1595 C C . ILE A 1 201 ? 2.240 -8.625 7.873 1.00 90.75 201 ILE A C 1
ATOM 1597 O O . ILE A 1 201 ? 1.140 -9.136 8.073 1.00 90.75 201 ILE A O 1
ATOM 1601 N N . PRO A 1 202 ? 3.371 -9.208 8.322 1.00 91.88 202 PRO A N 1
ATOM 1602 C CA . PRO A 1 202 ? 3.343 -10.467 9.068 1.00 91.88 202 PRO A CA 1
ATOM 1603 C C . PRO A 1 202 ? 2.526 -10.366 10.362 1.00 91.88 202 PRO A C 1
ATOM 1605 O O . PRO A 1 202 ? 1.715 -11.240 10.646 1.00 91.88 202 PRO A O 1
ATOM 1608 N N . LYS A 1 203 ? 2.651 -9.250 11.097 1.00 94.50 203 LYS A N 1
ATOM 1609 C CA . LYS A 1 203 ? 1.854 -8.998 12.312 1.00 94.50 203 LYS A CA 1
ATOM 1610 C C . LYS A 1 203 ? 0.357 -8.980 12.006 1.00 94.50 203 LYS A C 1
ATOM 1612 O O . LYS A 1 203 ? -0.424 -9.573 12.742 1.00 94.50 203 LYS A O 1
ATOM 1617 N N . LEU A 1 204 ? -0.021 -8.347 10.893 1.00 94.19 204 LEU A N 1
ATOM 1618 C CA . LEU A 1 204 ? -1.403 -8.318 10.429 1.00 94.19 204 LEU A CA 1
ATOM 1619 C C . LEU A 1 204 ? -1.897 -9.720 10.057 1.00 94.19 204 LEU A C 1
ATOM 1621 O O . LEU A 1 204 ? -3.005 -10.090 10.426 1.00 94.19 204 LEU A O 1
ATOM 1625 N N . GLN A 1 205 ? -1.085 -10.522 9.364 1.00 94.06 205 GLN A N 1
ATOM 1626 C CA . GLN A 1 205 ? -1.435 -11.908 9.035 1.00 94.06 205 GLN A CA 1
ATOM 1627 C C . GLN A 1 205 ? -1.639 -12.761 10.293 1.00 94.06 205 GLN A C 1
ATOM 1629 O O . GLN A 1 205 ? -2.603 -13.523 10.353 1.00 94.06 205 GLN A O 1
ATOM 1634 N N . ASP A 1 206 ? -0.790 -12.604 11.310 1.00 95.06 206 ASP A N 1
ATOM 1635 C CA . ASP A 1 206 ? -0.937 -13.300 12.592 1.00 95.06 206 ASP A CA 1
ATOM 1636 C C . ASP A 1 206 ? -2.203 -12.861 13.339 1.00 95.06 206 ASP A C 1
ATOM 1638 O O . ASP A 1 206 ? -2.951 -13.700 13.850 1.00 95.06 206 ASP A O 1
ATOM 1642 N N . PHE A 1 207 ? -2.482 -11.553 13.358 1.00 95.62 207 PHE A N 1
ATOM 1643 C CA . PHE A 1 207 ? -3.716 -11.002 13.914 1.00 95.62 207 PHE A CA 1
ATOM 1644 C C . PHE A 1 207 ? -4.954 -11.588 13.221 1.00 95.62 207 PHE A C 1
ATOM 1646 O O . PHE A 1 207 ? -5.847 -12.111 13.893 1.00 95.62 207 PHE A O 1
ATOM 1653 N N . LEU A 1 208 ? -4.986 -11.572 11.886 1.00 95.12 208 LEU A N 1
ATOM 1654 C CA . LEU A 1 208 ? -6.089 -12.125 11.100 1.00 95.12 208 LEU A CA 1
ATOM 1655 C C . LEU A 1 208 ? -6.237 -13.624 11.336 1.00 95.12 208 LEU A C 1
ATOM 1657 O O . LEU A 1 208 ? -7.330 -14.091 11.616 1.00 95.12 208 LEU A O 1
ATOM 1661 N N . LYS A 1 209 ? -5.147 -14.389 11.341 1.00 94.56 209 LYS A N 1
ATOM 1662 C CA . LYS A 1 209 ? -5.205 -15.830 11.608 1.00 94.56 209 LYS A CA 1
ATOM 1663 C C . LYS A 1 209 ? -5.822 -16.148 12.975 1.00 94.56 209 LYS A C 1
ATOM 1665 O O . LYS A 1 209 ? -6.499 -17.165 13.112 1.00 94.56 209 LYS A O 1
ATOM 1670 N N . LYS A 1 210 ? -5.585 -15.293 13.974 1.00 95.06 210 LYS A N 1
ATOM 1671 C CA . LYS A 1 210 ? -6.078 -15.469 15.344 1.00 95.06 210 LYS A CA 1
ATOM 1672 C C . LYS A 1 210 ? -7.533 -15.027 15.529 1.00 95.06 210 LYS A C 1
ATOM 1674 O O . LYS A 1 210 ? -8.266 -15.697 16.249 1.00 95.06 210 LYS A O 1
ATOM 1679 N N . HIS A 1 211 ? -7.931 -13.910 14.924 1.00 94.06 211 HIS A N 1
ATOM 1680 C CA . HIS A 1 211 ? -9.222 -13.258 15.190 1.00 94.06 211 HIS A CA 1
ATOM 1681 C C . HIS A 1 211 ? -10.222 -13.356 14.026 1.00 94.06 211 HIS A C 1
ATOM 1683 O O . HIS A 1 211 ? -11.428 -13.279 14.240 1.00 94.06 211 HIS A O 1
ATOM 1689 N N . PHE A 1 212 ? -9.727 -13.567 12.806 1.00 94.19 212 PHE A N 1
ATOM 1690 C CA . PHE A 1 212 ? -10.470 -13.542 11.544 1.00 94.19 212 PHE A CA 1
ATOM 1691 C C . PHE A 1 212 ? -9.963 -14.632 10.585 1.00 94.19 212 PHE A C 1
ATOM 1693 O O . PHE A 1 212 ? -9.485 -14.342 9.488 1.00 94.19 212 PHE A O 1
ATOM 1700 N N . SER A 1 213 ? -10.032 -15.901 10.999 1.00 92.69 213 SER A N 1
ATOM 1701 C CA . SER A 1 213 ? -9.444 -17.033 10.260 1.00 92.69 213 SER A CA 1
ATOM 1702 C C . SER A 1 213 ? -10.018 -17.246 8.850 1.00 92.69 213 SER A C 1
ATOM 1704 O O . SER A 1 213 ? -9.375 -17.904 8.026 1.00 92.69 213 SER A O 1
ATOM 1706 N N . MET A 1 214 ? -11.188 -16.665 8.564 1.00 92.56 214 MET A N 1
ATOM 1707 C CA . MET A 1 214 ? -11.795 -16.612 7.235 1.00 92.56 214 MET A CA 1
ATOM 1708 C C . MET A 1 214 ? -11.018 -15.728 6.253 1.00 92.56 214 MET A C 1
ATOM 1710 O O . MET A 1 214 ? -11.093 -15.967 5.049 1.00 92.56 214 MET A O 1
ATOM 1714 N N . ILE A 1 215 ? -10.242 -14.745 6.730 1.00 93.88 215 ILE A N 1
ATOM 1715 C CA . ILE A 1 215 ? -9.418 -13.884 5.876 1.00 93.88 215 ILE A CA 1
ATOM 1716 C C . ILE A 1 215 ? -7.986 -14.393 5.794 1.00 93.88 215 ILE A C 1
ATOM 1718 O O . ILE A 1 215 ? -7.323 -14.650 6.800 1.00 93.88 215 ILE A O 1
ATOM 1722 N N . LYS A 1 216 ? -7.471 -14.460 4.565 1.00 93.62 216 LYS A N 1
ATOM 1723 C CA . LYS A 1 216 ? -6.056 -14.715 4.287 1.00 93.62 216 LYS A CA 1
ATOM 1724 C C . LYS A 1 216 ? -5.510 -13.708 3.288 1.00 93.62 216 LYS A C 1
ATOM 1726 O O . LYS A 1 216 ? -6.229 -13.211 2.425 1.00 93.62 216 LYS A O 1
ATOM 1731 N N . LEU A 1 217 ? -4.219 -13.425 3.424 1.00 92.19 217 LEU A N 1
ATOM 1732 C CA . LEU A 1 217 ? -3.479 -12.531 2.543 1.00 92.19 217 LEU A CA 1
ATOM 1733 C C . LEU A 1 217 ? -2.410 -13.326 1.817 1.00 92.19 217 LEU A C 1
ATOM 1735 O O . LEU A 1 217 ? -1.546 -13.921 2.465 1.00 92.19 217 LEU A O 1
ATOM 1739 N N . GLU A 1 218 ? -2.450 -13.286 0.494 1.00 90.75 218 GLU A N 1
ATOM 1740 C CA . GLU A 1 218 ? -1.451 -13.909 -0.365 1.00 90.75 218 GLU A CA 1
ATOM 1741 C C . GLU A 1 218 ? -0.711 -12.825 -1.139 1.00 90.75 218 GLU A C 1
ATOM 1743 O O . GLU A 1 218 ? -1.318 -11.907 -1.689 1.00 90.75 218 GLU A O 1
ATOM 1748 N N . LYS A 1 219 ? 0.621 -12.899 -1.138 1.00 87.75 219 LYS A N 1
ATOM 1749 C CA . LYS A 1 219 ? 1.462 -11.953 -1.868 1.00 87.75 219 LYS A CA 1
ATOM 1750 C C . LYS A 1 219 ? 1.400 -12.308 -3.353 1.00 87.75 219 LYS A C 1
ATOM 1752 O O . LYS A 1 219 ? 1.789 -13.406 -3.739 1.00 87.75 219 LYS A O 1
ATOM 1757 N N . GLU A 1 220 ? 0.926 -11.380 -4.173 1.00 81.25 220 GLU A N 1
ATOM 1758 C CA . GLU A 1 220 ? 0.954 -11.500 -5.627 1.00 81.25 220 GLU A CA 1
ATOM 1759 C C . GLU A 1 220 ? 2.272 -10.891 -6.121 1.00 81.25 220 GLU A C 1
ATOM 1761 O O . GLU A 1 220 ? 2.541 -9.701 -5.927 1.00 81.25 220 GLU A O 1
ATOM 1766 N N . HIS A 1 221 ? 3.123 -11.715 -6.730 1.00 59.50 221 HIS A N 1
ATOM 1767 C CA . HIS A 1 221 ? 4.286 -11.213 -7.450 1.00 59.50 221 HIS A CA 1
ATOM 1768 C C . HIS A 1 221 ? 3.809 -10.491 -8.713 1.00 59.50 221 HIS A C 1
ATOM 1770 O O . HIS A 1 221 ? 2.937 -10.999 -9.419 1.00 59.50 221 HIS A O 1
ATOM 1776 N N . ALA A 1 222 ? 4.362 -9.304 -8.976 1.00 47.97 222 ALA A N 1
ATOM 1777 C CA . ALA A 1 222 ? 4.140 -8.611 -10.238 1.00 47.97 222 ALA A CA 1
ATOM 1778 C C . ALA A 1 222 ? 4.588 -9.537 -11.380 1.00 47.97 222 ALA A C 1
ATOM 1780 O O . ALA A 1 222 ? 5.736 -9.987 -11.375 1.00 47.97 222 ALA A O 1
ATOM 1781 N N . GLN A 1 223 ? 3.656 -9.872 -12.275 1.00 32.69 223 GLN A N 1
ATOM 1782 C CA . GLN A 1 223 ? 3.959 -10.509 -13.558 1.00 32.69 223 GLN A CA 1
ATOM 1783 C C . GLN A 1 223 ? 4.617 -9.503 -14.496 1.00 32.69 223 GLN A C 1
ATOM 1785 O O . GLN A 1 223 ? 4.206 -8.319 -14.452 1.00 32.69 223 GLN A O 1
#

Secondary structure (DSSP, 8-state):
-HHHHIIIIIHHHHHHSPSSHHHHHHHHHHHHHHS--TT--S--S--TTSS-S--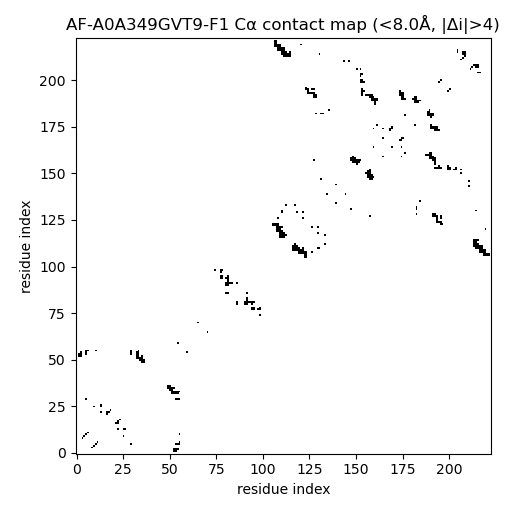-HHHHHHHHHHHHHHHHHHHHHHHHHHH-TTS-HHHHHHHHHHHHHHT----EEEEEETTEEEEEEEEGGGHHHHHHHHHHHTT--HHHHHHHHH--TTSS-SEE-GGGS-HHHHHTTSS-TTTSPPEEETTEEEEE-----TTTHHHHHHHHHHH-TTEEEEEEPP-

Solvent-accessible surface area (backbone atoms only — not comparable to full-atom values): 12790 Å² total; per-residue (Å²): 114,56,46,59,47,40,66,73,47,49,51,55,48,50,73,74,47,67,94,48,74,71,43,52,52,53,51,54,52,49,48,62,32,44,45,46,63,84,80,72,81,70,90,69,92,89,61,101,68,72,54,57,63,31,77,54,72,70,54,51,53,50,52,51,53,49,44,74,75,40,43,71,60,53,53,52,52,33,50,52,48,38,69,40,86,88,49,57,68,69,62,19,53,51,26,42,52,48,56,62,54,77,68,56,82,78,53,23,26,30,39,23,50,78,86,40,81,77,43,69,75,36,44,43,57,49,42,58,46,55,52,51,50,52,44,54,76,71,62,62,51,72,70,55,47,54,53,54,30,63,33,47,41,54,79,42,54,33,42,38,37,80,90,71,56,47,72,68,45,56,76,68,47,41,41,34,77,92,79,50,84,62,50,73,57,96,89,42,62,27,31,40,41,37,53,49,48,87,84,18,48,58,46,41,52,53,49,29,54,75,79,37,66,51,45,47,80,43,80,39,76,85,127

Foldseek 3Di:
DVQCCQPPPLVVVLVPDDDDDVNVVSVVVQVVQAQQPPVPPDDDDDDPPRGHRYHHPVRVVVVVVCCVVCVVVLLVVLVCQLPDPPHDPVSNVVSVVVNVVVPDDQWAKFKAFQNHGPDTRHGQLCVLVVVLQVCVVVPDDPVLVVLSQQDCLLVDRFKDAPVRQDPVCVVVCQQVPVNDFFDDDPNGTITGGRRGDPSSVVSVQVSCVVRPVRIHMDTDDDD

pLDDT: mean 82.06, std 14.43, range [32.69, 96.69]

Mean predicted aligned error: 14.67 Å

Sequence (223 aa):
NYQYIVDYLIEPALALLPSGNRRDFLSDYLRALSVPSVIAQSEKKDNKGDVIMAVSEHERNLLTGFWEKHKPLILAALYAISSDPNQDQELRDDADKIVRSGSKDFSTFAVLFDGKVVRRQVKKTALGREIANVLIESGITAEQFIQLKSDRSSSFSLLKTVAEITAAEKEYNRYRESKESPVVFDGTEYYVSGNWGDNNIPKLQDFLKKHFSMIKLEKEHAQ